Protein AF-A0A2G4GVP9-F1 (afdb_monomer)

Sequence (360 aa):
MPQSPLLNTPEAVSTAANATPERTLPVDPVLLQLGKVVAGERSIFVTYEGNTYIFANTGTRDQFNREPARFAAQQGGACGRMGPLGGLGDARRYALQEGMLYFFASDECMKLFRAQPRRYMEPADQIPAGTPEQQAAGLAALDRWIAWAGGKDAVKAAKVFTQVSTRRVLQGADSWDITETLEFAGPHTMRRVDVWQKVGGTPKDNYQYETLVTPDTAVITSSNGRTTALVDSRRTAFERLMNRQPYAIMRAHYRPEAGLLALKTGEGTLGDARCDYIVTWFEGNATYLAIDKETGRLVQIGHPGRVDDASVASLTMDAVAYAGPEALRLPTQWVVSRNAEKDGIKGPVASIKVGPPAAP

pLDDT: mean 91.44, std 14.13, range [30.77, 98.81]

Radius of gyration: 21.58 Å; Cα contacts (8 Å, |Δi|>4): 815; chains: 1; bounding box: 54×40×59 Å

Mean predicted aligned error: 5.23 Å

Secondary structure (DSSP, 8-state):
-PPPTT---HHHHHSSTTSPPP-EESB-HHHHHTT---BPEEEEEEEETTEEEEESSHHHHHHHHHSHHHHSBGGGGBBTTT-TTSPBPEEEEEEEETTEEEEESSHHHHHHHHHSGGGT-PPPPPPPP--HHHHHHHHHHHHHHHHHHT-HHHHHH-SEEEEEEEEEEEETTEEEEEEEEEEEETTTEEEEEEEEEETT--GGG-EEEEEEE-SS-EEEEETT--EEE--HHHHHHHHHHHHTSHHHHHHHTT-GGG--EEEEEEEEEETTEEEEEEEEEETTEEEEEEEETTT--EEEEEEEEE-TTS-EEEEEEEEEEE--GGGTT-EEEEEEEETT-SSPEE-PPEEEEEESPPP-

Nearest PDB structures (foldseek):
  2g18-assembly1_A  TM=3.908E-01  e=1.010E+00  Anabaena sp.
  3ajg-assembly1_A  TM=4.182E-01  e=2.660E+00  Synechocystis sp. PCC 6803
  3nb3-assembly1_A  TM=3.138E-01  e=6.931E-01  Escherichia coli K-12

Foldseek 3Di:
DFPPLAEPDPVLCPPLVVDDAAQEQQALLQVVLVVDGHGFDPVAWDDDLNHIYGHNDVVSSVVCVVPVQQRDAALSQQALLSDNNYHHFHSPAWDDDPSHIHGHSDPVSSVVCVVPVQQQDFDFFDDDDDDPVQQVVQLVLLQLLLVLLQHPVLLVVQQKKKKWFWDWDDDPNWIWIWIWIWMDGPQWWTKIKIWIHTDVDDPVPIKMWMWITGPVFTWIAIPVRDIDGRGDSSSLVVCQVNCLFPSNLSNCSVPVVQVKTKGFPAWDDDPPFTWGWIWIDGSRYTKIWTAGPPRSHTAKIWDWDAHDSSTIFIKIWGQPAFDDSQQSRGRQWTFIDTNPDPHGHTGTGMDMHGDDDDDD

Structure (mmCIF, N/CA/C/O backbone):
data_AF-A0A2G4GVP9-F1
#
_entry.id   AF-A0A2G4GVP9-F1
#
loop_
_atom_site.group_PDB
_atom_site.id
_atom_site.type_symbol
_atom_site.label_atom_id
_atom_site.label_alt_id
_atom_site.label_comp_id
_atom_site.label_asym_id
_atom_site.label_entity_id
_atom_site.label_seq_id
_atom_site.pdbx_PDB_ins_code
_atom_site.Cartn_x
_atom_site.Cartn_y
_atom_site.Cartn_z
_atom_site.occupancy
_atom_site.B_iso_or_equiv
_atom_site.auth_seq_id
_atom_site.auth_comp_id
_atom_site.auth_asym_id
_atom_site.auth_atom_id
_atom_site.pdbx_PDB_model_num
ATOM 1 N N . MET A 1 1 ? -0.966 -9.328 11.222 1.00 34.56 1 MET A N 1
ATOM 2 C CA . MET A 1 1 ? -1.099 -8.624 9.935 1.00 34.56 1 MET A CA 1
ATOM 3 C C . MET A 1 1 ? -0.864 -9.641 8.832 1.00 34.56 1 MET A C 1
ATOM 5 O O . MET A 1 1 ? -0.012 -10.505 9.060 1.00 34.56 1 MET A O 1
ATOM 9 N N . PRO A 1 2 ? -1.607 -9.613 7.704 1.00 30.77 2 PRO A N 1
ATOM 10 C CA . PRO A 1 2 ? -1.163 -10.306 6.496 1.00 30.77 2 PRO A CA 1
ATOM 11 C C . PRO A 1 2 ? 0.299 -9.943 6.301 1.00 30.77 2 PRO A C 1
ATOM 13 O O . PRO A 1 2 ? 0.693 -8.828 6.653 1.00 30.77 2 PRO A O 1
ATOM 16 N N . GLN A 1 3 ? 1.112 -10.888 5.837 1.00 35.25 3 GLN A N 1
ATOM 17 C CA . GLN A 1 3 ? 2.491 -10.560 5.543 1.00 35.25 3 GLN A CA 1
ATOM 18 C C . GLN A 1 3 ? 2.507 -9.306 4.701 1.00 35.25 3 GLN A C 1
ATOM 20 O O . GLN A 1 3 ? 1.951 -9.297 3.607 1.00 35.25 3 GLN A O 1
ATOM 25 N N . SER A 1 4 ? 3.120 -8.252 5.226 1.00 37.31 4 SER A N 1
ATOM 26 C CA . SER A 1 4 ? 3.499 -7.171 4.363 1.00 37.31 4 SER A CA 1
ATOM 27 C C . SER A 1 4 ? 4.411 -7.775 3.295 1.00 37.31 4 SER A C 1
ATOM 29 O O . SER A 1 4 ? 5.480 -8.298 3.618 1.00 37.31 4 SER A O 1
ATOM 31 N N . PRO A 1 5 ? 3.995 -7.742 2.031 1.00 35.31 5 PRO A N 1
ATOM 32 C CA . PRO A 1 5 ? 4.595 -8.537 0.965 1.00 35.31 5 PRO A CA 1
ATOM 33 C C . PRO A 1 5 ? 5.949 -7.999 0.469 1.00 35.31 5 PRO A C 1
ATOM 35 O O . PRO A 1 5 ? 6.361 -8.268 -0.656 1.00 35.31 5 PRO A O 1
ATOM 38 N N . LEU A 1 6 ? 6.617 -7.152 1.254 1.00 36.91 6 LEU A N 1
ATOM 39 C CA . LEU A 1 6 ? 7.422 -6.065 0.691 1.00 36.91 6 LEU A CA 1
ATOM 40 C C . LEU A 1 6 ? 8.902 -6.145 0.983 1.00 36.91 6 LEU A C 1
ATOM 42 O O . LEU A 1 6 ? 9.670 -5.344 0.470 1.00 36.91 6 LEU A O 1
ATOM 46 N N . LEU A 1 7 ? 9.331 -7.199 1.658 1.00 40.44 7 LEU A N 1
ATOM 47 C CA . LEU A 1 7 ? 10.723 -7.608 1.638 1.00 40.44 7 LEU A CA 1
ATOM 48 C C . LEU A 1 7 ? 10.731 -9.112 1.472 1.00 40.44 7 LEU A C 1
ATOM 50 O O . LEU A 1 7 ? 10.695 -9.872 2.435 1.00 40.44 7 LEU A O 1
ATOM 54 N N . ASN A 1 8 ? 10.726 -9.547 0.216 1.00 42.25 8 ASN A N 1
ATOM 55 C CA . ASN A 1 8 ? 11.121 -10.910 -0.076 1.00 42.25 8 ASN A CA 1
ATOM 56 C C . ASN A 1 8 ? 12.551 -11.099 0.440 1.00 42.25 8 ASN A C 1
ATOM 58 O O . ASN A 1 8 ? 13.474 -10.498 -0.096 1.00 42.25 8 ASN A O 1
ATOM 62 N N . THR A 1 9 ? 12.679 -11.939 1.468 1.00 47.16 9 THR A N 1
ATOM 63 C CA . THR A 1 9 ? 13.813 -12.809 1.818 1.00 47.16 9 THR A CA 1
ATOM 64 C C . THR A 1 9 ? 15.226 -12.195 1.819 1.00 47.16 9 THR A C 1
ATOM 66 O O . THR A 1 9 ? 15.724 -11.838 0.753 1.00 47.16 9 THR A O 1
ATOM 69 N N . PRO A 1 10 ? 15.988 -12.258 2.929 1.00 40.94 10 PRO A N 1
ATOM 70 C CA . PRO A 1 10 ? 17.448 -12.174 2.916 1.00 40.94 10 PRO A CA 1
ATOM 71 C C . PRO A 1 10 ? 18.140 -13.000 1.816 1.00 40.94 10 PRO A C 1
ATOM 73 O O . PRO A 1 10 ? 19.146 -12.558 1.280 1.00 40.94 10 PRO A O 1
ATOM 76 N N . GLU A 1 11 ? 17.593 -14.142 1.381 1.00 35.56 11 GLU A N 1
ATOM 77 C CA . GLU A 1 11 ? 18.166 -14.918 0.264 1.00 35.56 11 GLU A CA 1
ATOM 78 C C . GLU A 1 11 ? 17.991 -14.258 -1.113 1.00 35.56 11 GLU A C 1
ATOM 80 O O . GLU A 1 11 ? 18.929 -14.283 -1.910 1.00 35.56 11 GLU A O 1
ATOM 85 N N . ALA A 1 12 ? 16.872 -13.572 -1.387 1.00 38.28 12 ALA A N 1
ATOM 86 C CA . ALA A 1 12 ? 16.771 -12.703 -2.569 1.00 38.28 12 ALA A CA 1
ATOM 87 C C . ALA A 1 12 ? 17.752 -11.516 -2.502 1.00 38.28 12 ALA A C 1
ATOM 89 O O . ALA A 1 12 ? 18.073 -10.929 -3.535 1.00 38.28 12 ALA A O 1
ATOM 90 N N . VAL A 1 13 ? 18.255 -11.194 -1.304 1.00 42.59 13 VAL A N 1
ATOM 91 C CA . VAL A 1 13 ? 19.278 -10.170 -1.047 1.00 42.59 13 VAL A CA 1
ATOM 92 C C . VAL A 1 13 ? 20.708 -10.753 -1.086 1.00 42.59 13 VAL A C 1
ATOM 94 O O . VAL A 1 13 ? 21.661 -10.025 -1.348 1.00 42.59 13 VAL A O 1
ATOM 97 N N . SER A 1 14 ? 20.901 -12.063 -0.896 1.00 38.97 14 SER A N 1
ATOM 98 C CA . SER A 1 14 ? 22.209 -12.590 -0.477 1.00 38.97 14 SER A CA 1
ATOM 99 C C . SER A 1 14 ? 23.187 -12.974 -1.593 1.00 38.97 14 SER A C 1
ATOM 101 O O . SER A 1 14 ? 24.377 -13.049 -1.300 1.00 38.97 14 SER A O 1
ATOM 103 N N . THR A 1 15 ? 22.785 -13.214 -2.846 1.00 33.25 15 THR A N 1
ATOM 104 C CA . THR A 1 15 ? 23.776 -13.622 -3.880 1.00 33.25 15 THR A CA 1
ATOM 105 C C . THR A 1 15 ? 23.548 -13.065 -5.287 1.00 33.25 15 THR A C 1
ATOM 107 O O . THR A 1 15 ? 24.525 -12.808 -5.985 1.00 33.25 15 THR A O 1
ATOM 110 N N . ALA A 1 16 ? 22.311 -12.756 -5.692 1.00 34.59 16 ALA A N 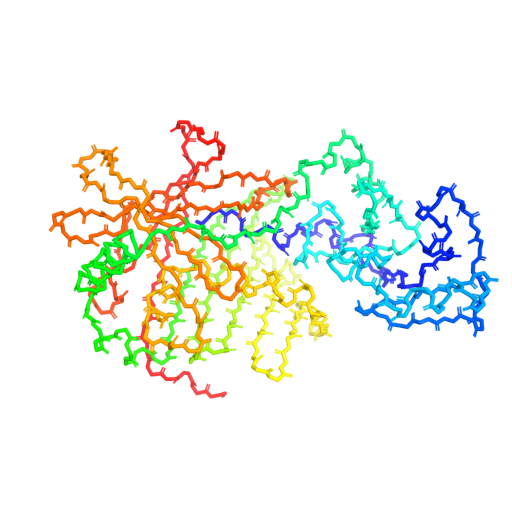1
ATOM 111 C CA . ALA A 1 16 ? 22.028 -12.009 -6.932 1.00 34.59 16 ALA A CA 1
ATOM 112 C C . ALA A 1 16 ? 21.889 -10.485 -6.715 1.00 34.59 16 ALA A C 1
ATOM 114 O O . ALA A 1 16 ? 21.936 -9.711 -7.669 1.00 34.59 16 ALA A O 1
ATOM 115 N N . ALA A 1 17 ? 21.750 -10.043 -5.462 1.00 40.12 17 ALA A N 1
ATOM 116 C CA . ALA A 1 17 ? 21.443 -8.660 -5.086 1.00 40.12 17 ALA A CA 1
ATOM 117 C C . ALA A 1 17 ? 22.667 -7.744 -4.900 1.00 40.12 17 ALA A C 1
ATOM 119 O O . ALA A 1 17 ? 22.510 -6.568 -4.571 1.00 40.12 17 ALA A O 1
ATOM 120 N N . ASN A 1 18 ? 23.876 -8.247 -5.170 1.00 42.28 18 ASN A N 1
ATOM 121 C CA . ASN A 1 18 ? 25.092 -7.427 -5.181 1.00 42.28 18 ASN A CA 1
ATOM 122 C C . ASN A 1 18 ? 25.337 -6.709 -6.518 1.00 42.28 18 ASN A C 1
ATOM 124 O O . ASN A 1 18 ? 26.149 -5.788 -6.566 1.00 42.28 18 ASN A O 1
ATOM 128 N N . ALA A 1 19 ? 24.636 -7.079 -7.594 1.00 57.16 19 ALA A N 1
ATOM 129 C CA . ALA A 1 19 ? 24.656 -6.305 -8.829 1.00 57.16 19 ALA A CA 1
ATOM 130 C C . ALA A 1 19 ? 23.487 -5.315 -8.819 1.00 57.16 19 ALA A C 1
ATOM 132 O O . ALA A 1 19 ? 22.325 -5.713 -8.729 1.00 57.16 19 ALA A O 1
ATOM 133 N N . THR A 1 20 ? 23.787 -4.020 -8.921 1.00 78.12 20 THR A N 1
ATOM 134 C CA . THR A 1 20 ? 22.770 -3.006 -9.221 1.00 78.12 20 THR A CA 1
ATOM 135 C C . THR A 1 20 ? 22.026 -3.443 -10.489 1.00 78.12 20 THR A C 1
ATOM 137 O O . THR A 1 20 ? 22.689 -3.692 -11.499 1.00 78.12 20 THR A O 1
ATOM 140 N N . PRO A 1 21 ? 20.689 -3.596 -10.457 1.00 89.50 21 PRO A N 1
ATOM 141 C CA . PRO A 1 21 ? 19.945 -4.063 -11.619 1.00 89.50 21 PRO A CA 1
ATOM 142 C C . PRO A 1 21 ? 20.150 -3.102 -12.787 1.00 89.50 21 PRO A C 1
ATOM 144 O O . PRO A 1 21 ? 20.150 -1.886 -12.591 1.00 89.50 21 PRO A O 1
ATOM 147 N N . GLU A 1 22 ? 20.289 -3.640 -14.000 1.00 95.62 22 GLU A N 1
ATOM 148 C CA . GLU A 1 22 ? 20.261 -2.809 -15.205 1.00 95.62 22 GLU A CA 1
ATOM 149 C C . GLU A 1 22 ? 18.902 -2.101 -15.286 1.00 95.62 22 GLU A C 1
ATOM 151 O O . GLU A 1 22 ? 17.855 -2.732 -15.115 1.00 95.62 22 GLU A O 1
ATOM 156 N N . ARG A 1 23 ? 18.919 -0.786 -15.515 1.00 96.00 23 ARG A N 1
ATOM 157 C CA . ARG A 1 23 ? 17.721 0.072 -15.573 1.00 96.00 23 ARG A CA 1
ATOM 158 C C . ARG A 1 23 ? 17.421 0.568 -16.982 1.00 96.00 23 ARG A C 1
ATOM 160 O O . ARG A 1 23 ? 16.415 1.243 -17.182 1.00 96.00 23 ARG A O 1
ATOM 167 N N . THR A 1 24 ? 18.265 0.213 -17.946 1.00 98.19 24 THR A N 1
ATOM 168 C CA . THR A 1 24 ? 18.077 0.490 -19.365 1.00 98.19 24 THR A CA 1
ATOM 169 C C . THR A 1 24 ? 17.420 -0.705 -20.045 1.00 98.19 24 THR A C 1
ATOM 171 O O . THR A 1 24 ? 18.029 -1.770 -20.156 1.00 98.19 24 THR A O 1
ATOM 174 N N . LEU A 1 25 ? 16.188 -0.543 -20.528 1.00 98.38 25 LEU A N 1
ATOM 175 C CA . LEU A 1 25 ? 15.536 -1.558 -21.359 1.00 98.38 25 LEU A CA 1
ATOM 176 C C . LEU A 1 25 ? 16.252 -1.616 -22.718 1.00 98.38 25 LEU A C 1
ATOM 178 O O . LEU A 1 25 ? 16.219 -0.617 -23.424 1.00 98.38 25 LEU A O 1
ATOM 182 N N . PRO A 1 26 ? 16.866 -2.739 -23.137 1.00 97.56 26 PRO A N 1
ATOM 183 C CA . PRO A 1 26 ? 17.704 -2.772 -24.343 1.00 97.56 26 PRO A CA 1
ATOM 184 C C . PRO A 1 26 ? 16.923 -2.740 -25.672 1.00 97.56 26 PRO A C 1
ATOM 186 O O . PRO A 1 26 ? 17.528 -2.717 -26.745 1.00 97.56 26 PRO A O 1
ATOM 189 N N . VAL A 1 27 ? 15.592 -2.781 -25.619 1.00 98.44 27 VAL A N 1
ATOM 190 C CA . VAL A 1 27 ? 14.703 -2.874 -26.782 1.00 98.44 27 VAL A CA 1
ATOM 191 C C . VAL A 1 27 ? 13.683 -1.746 -26.767 1.00 98.44 27 VAL A C 1
ATOM 193 O O . VAL A 1 27 ? 13.330 -1.241 -25.704 1.00 98.44 27 VAL A O 1
ATOM 196 N N . ASP A 1 28 ? 13.183 -1.390 -27.945 1.00 98.62 28 ASP A N 1
ATOM 197 C CA . ASP A 1 28 ? 12.150 -0.373 -28.102 1.00 98.62 28 ASP A CA 1
ATOM 198 C C . ASP A 1 28 ? 10.833 -0.830 -27.437 1.00 98.62 28 ASP A C 1
ATOM 200 O O . ASP A 1 28 ? 10.231 -1.809 -27.895 1.00 98.62 28 ASP A O 1
ATOM 204 N N . PRO A 1 29 ? 10.354 -0.157 -26.370 1.00 98.31 29 PRO A N 1
ATOM 205 C CA . PRO A 1 29 ? 9.175 -0.603 -25.626 1.00 98.31 29 PRO A CA 1
ATOM 206 C C . PRO A 1 29 ? 7.878 -0.496 -26.440 1.00 98.31 29 PRO A C 1
ATOM 208 O O . PRO A 1 29 ? 6.939 -1.256 -26.205 1.00 98.31 29 PRO A O 1
ATOM 211 N N . VAL A 1 30 ? 7.816 0.418 -27.412 1.00 98.38 30 VAL A N 1
ATOM 212 C CA . VAL A 1 30 ? 6.639 0.610 -28.265 1.00 98.38 30 VAL A CA 1
ATOM 213 C C . VAL A 1 30 ? 6.546 -0.519 -29.281 1.00 98.38 30 VAL A C 1
ATOM 215 O O . VAL A 1 30 ? 5.495 -1.143 -29.424 1.00 98.38 30 VAL A O 1
ATOM 218 N N . LEU A 1 31 ? 7.655 -0.836 -29.954 1.00 98.25 31 LEU A N 1
ATOM 219 C CA . LEU A 1 31 ? 7.696 -1.964 -30.887 1.00 98.25 31 LEU A CA 1
ATOM 220 C C . LEU A 1 31 ? 7.529 -3.301 -30.161 1.00 98.25 31 LEU A C 1
ATOM 222 O O . LEU A 1 31 ? 6.863 -4.195 -30.689 1.00 98.25 31 LEU A O 1
ATOM 226 N N . LEU A 1 32 ? 8.045 -3.411 -28.933 1.00 97.81 32 LEU A N 1
ATOM 227 C CA . LEU A 1 32 ? 7.872 -4.591 -28.094 1.00 97.81 32 LEU A CA 1
ATOM 228 C C . LEU A 1 32 ? 6.385 -4.898 -27.865 1.00 97.81 32 LEU A C 1
ATOM 230 O O . LEU A 1 32 ? 5.981 -6.047 -28.031 1.00 97.81 32 LEU A O 1
ATOM 234 N N . GLN A 1 33 ? 5.550 -3.891 -27.573 1.00 95.75 33 GLN A N 1
ATOM 235 C CA . GLN A 1 33 ? 4.094 -4.075 -27.431 1.00 95.75 33 GLN A CA 1
ATOM 236 C C . GLN A 1 33 ? 3.389 -4.528 -28.708 1.00 95.75 33 GLN A C 1
ATOM 238 O O . GLN A 1 33 ? 2.343 -5.169 -28.640 1.00 95.75 33 GLN A O 1
ATOM 243 N N . LEU A 1 34 ? 3.974 -4.238 -29.868 1.00 94.81 34 LEU A N 1
ATOM 244 C CA . LEU A 1 34 ? 3.508 -4.722 -31.167 1.00 94.81 34 LEU A CA 1
ATOM 245 C C . LEU A 1 34 ? 4.062 -6.118 -31.506 1.00 94.81 34 LEU A C 1
ATOM 247 O O . LEU A 1 34 ? 3.942 -6.567 -32.645 1.00 94.81 34 LEU A O 1
ATOM 251 N N . GLY A 1 35 ? 4.705 -6.794 -30.547 1.00 95.12 35 GLY A N 1
ATOM 252 C CA . GLY A 1 35 ? 5.306 -8.116 -30.719 1.00 95.12 35 GLY A CA 1
ATOM 253 C C . GLY A 1 35 ? 6.659 -8.107 -31.437 1.00 95.12 35 GLY A C 1
ATOM 254 O O . GLY A 1 35 ? 7.132 -9.164 -31.850 1.00 95.12 35 GLY A O 1
ATOM 255 N N . LYS A 1 36 ? 7.294 -6.939 -31.607 1.00 97.06 36 LYS A N 1
ATOM 256 C CA . LYS A 1 36 ? 8.571 -6.791 -32.318 1.00 97.06 36 LYS A CA 1
ATOM 257 C C . LYS A 1 36 ? 9.708 -6.490 -31.347 1.00 97.06 36 LYS A C 1
ATOM 259 O O . LYS A 1 36 ? 9.760 -5.425 -30.742 1.00 97.06 36 LYS A O 1
ATOM 264 N N . VAL A 1 37 ? 10.666 -7.406 -31.252 1.00 97.44 37 VAL A N 1
ATOM 265 C CA . VAL A 1 37 ? 11.879 -7.219 -30.445 1.00 97.44 37 VAL A CA 1
ATOM 266 C C . VAL A 1 37 ? 12.932 -6.514 -31.298 1.00 97.44 37 VAL A C 1
ATOM 268 O O . VAL A 1 37 ? 13.652 -7.152 -32.062 1.00 97.44 37 VAL A O 1
ATOM 271 N N . VAL A 1 38 ? 12.992 -5.187 -31.201 1.00 98.44 38 VAL A N 1
ATOM 272 C CA . VAL A 1 38 ? 13.946 -4.354 -31.947 1.00 98.44 38 VAL A CA 1
ATOM 273 C C . VAL A 1 38 ? 14.852 -3.640 -30.954 1.00 98.44 38 VAL A C 1
ATOM 275 O O . VAL A 1 38 ? 14.361 -3.029 -30.006 1.00 98.44 38 VAL A O 1
ATOM 278 N N . ALA A 1 39 ? 16.168 -3.733 -31.153 1.00 98.12 39 ALA A N 1
ATOM 279 C CA . ALA A 1 39 ? 17.137 -3.033 -30.317 1.00 98.12 39 ALA A CA 1
ATOM 280 C C . ALA A 1 39 ? 16.938 -1.512 -30.416 1.00 98.12 39 ALA A C 1
ATOM 282 O O . ALA A 1 39 ? 16.709 -0.985 -31.505 1.00 98.12 39 ALA A O 1
ATOM 283 N N . GLY A 1 40 ? 17.028 -0.819 -29.281 1.00 97.38 40 GLY A N 1
ATOM 284 C CA . GLY A 1 40 ? 17.007 0.641 -29.270 1.00 97.38 40 GLY A CA 1
ATOM 285 C C . GLY A 1 40 ? 18.369 1.241 -29.623 1.00 97.38 40 GLY A C 1
ATOM 286 O O . GLY A 1 40 ? 19.417 0.623 -29.421 1.00 97.38 40 GLY A O 1
ATOM 287 N N . GLU A 1 41 ? 18.364 2.477 -30.106 1.00 97.06 41 GLU A N 1
ATOM 288 C CA . GLU A 1 41 ? 19.565 3.283 -30.284 1.00 97.06 41 GLU A CA 1
ATOM 289 C C . GLU A 1 41 ? 19.840 4.076 -29.000 1.00 97.06 41 GLU A C 1
ATOM 291 O O . GLU A 1 41 ? 18.976 4.796 -28.503 1.00 97.06 41 GLU A O 1
ATOM 296 N N . ARG A 1 42 ? 21.055 3.977 -28.443 1.00 95.81 42 ARG A N 1
ATOM 297 C CA . ARG A 1 42 ? 21.400 4.633 -27.162 1.00 95.81 42 ARG A CA 1
ATOM 298 C C . ARG A 1 42 ? 21.282 6.162 -27.191 1.00 95.81 42 ARG A C 1
ATOM 300 O O . ARG A 1 42 ? 21.160 6.771 -26.135 1.00 95.81 42 ARG A O 1
ATOM 307 N N . SER A 1 43 ? 21.339 6.770 -28.375 1.00 97.88 43 SER A N 1
ATOM 308 C CA . SER A 1 43 ? 21.172 8.214 -28.585 1.00 97.88 43 SER A CA 1
ATOM 309 C C . SER A 1 43 ? 19.699 8.656 -28.525 1.00 97.88 43 SER A C 1
ATOM 311 O O . SER A 1 43 ? 19.425 9.837 -28.315 1.00 97.88 43 SER A O 1
ATOM 313 N N . ILE A 1 44 ? 18.746 7.726 -28.672 1.00 98.50 44 ILE A N 1
ATOM 314 C CA . ILE A 1 44 ? 17.305 7.986 -28.687 1.00 98.50 44 ILE A CA 1
ATOM 315 C C . ILE A 1 44 ? 16.702 7.359 -27.433 1.00 98.50 44 ILE A C 1
ATOM 317 O O . ILE A 1 44 ? 16.335 6.185 -27.428 1.00 98.50 44 ILE A O 1
ATOM 321 N N . PHE A 1 45 ? 16.598 8.135 -26.354 1.00 98.56 45 PHE A N 1
ATOM 322 C CA . PHE A 1 45 ? 16.145 7.623 -25.062 1.00 98.56 45 PHE A CA 1
ATOM 323 C C . PHE A 1 45 ? 15.180 8.559 -24.333 1.00 98.56 45 PHE A C 1
ATOM 325 O O . PHE A 1 45 ? 15.101 9.754 -24.622 1.00 98.56 45 PHE A O 1
ATOM 332 N N . VAL A 1 46 ? 14.456 7.992 -23.369 1.00 98.56 46 VAL A N 1
ATOM 333 C CA . VAL A 1 46 ? 13.611 8.692 -22.394 1.00 98.56 46 VAL A CA 1
ATOM 334 C C . VAL A 1 46 ? 13.837 8.055 -21.028 1.00 98.56 46 VAL A C 1
ATOM 336 O O . VAL A 1 46 ? 13.897 6.830 -20.914 1.00 98.56 46 VAL A O 1
ATOM 339 N N . THR A 1 47 ? 13.937 8.877 -19.985 1.00 98.00 47 THR A N 1
ATOM 340 C CA . THR A 1 47 ? 13.910 8.402 -18.598 1.00 98.00 47 THR A CA 1
ATOM 341 C C . THR A 1 47 ? 12.510 8.594 -18.033 1.00 98.00 47 THR A C 1
ATOM 343 O O . THR A 1 47 ? 11.970 9.695 -18.083 1.00 98.00 47 THR A O 1
ATOM 346 N N . TYR A 1 48 ? 11.927 7.532 -17.485 1.00 98.12 48 TYR A N 1
ATOM 347 C CA . TYR A 1 48 ? 10.596 7.560 -16.882 1.00 98.12 48 TYR A CA 1
ATOM 348 C C . TYR A 1 48 ? 10.520 6.568 -15.718 1.00 98.12 48 TYR A C 1
ATOM 350 O O . TYR A 1 48 ? 11.010 5.442 -15.829 1.00 98.12 48 TYR A O 1
ATOM 358 N N . GLU A 1 49 ? 9.959 7.000 -14.584 1.00 95.38 49 GLU A N 1
ATOM 359 C CA . GLU A 1 49 ? 9.886 6.222 -13.336 1.00 95.38 49 GLU A CA 1
ATOM 360 C C . GLU A 1 49 ? 11.198 5.487 -12.983 1.00 95.38 49 GLU A C 1
ATOM 362 O O . GLU A 1 49 ? 11.210 4.298 -12.660 1.00 95.38 49 GLU A O 1
ATOM 367 N N . GLY A 1 50 ? 12.339 6.183 -13.068 1.00 93.56 50 GLY A N 1
ATOM 368 C CA . GLY A 1 50 ? 13.645 5.629 -12.678 1.00 93.56 50 GLY A CA 1
ATOM 369 C C . GLY A 1 50 ? 14.177 4.516 -13.595 1.00 93.56 50 GLY A C 1
ATOM 370 O O . GLY A 1 50 ? 15.037 3.734 -13.183 1.00 93.56 50 GLY A O 1
ATOM 371 N N . ASN A 1 51 ? 13.654 4.418 -14.818 1.00 97.50 51 ASN A N 1
ATOM 372 C CA . ASN A 1 51 ? 14.130 3.524 -15.871 1.00 97.50 51 ASN A CA 1
ATOM 373 C C . ASN A 1 51 ? 14.485 4.328 -17.119 1.00 97.50 51 ASN A C 1
ATOM 375 O O . ASN A 1 51 ? 13.853 5.346 -17.401 1.00 97.50 51 ASN A O 1
ATOM 379 N N . THR A 1 52 ? 15.456 3.839 -17.883 1.00 98.44 52 THR A N 1
ATOM 380 C CA . THR A 1 52 ? 15.815 4.382 -19.192 1.00 98.44 52 THR A CA 1
ATOM 381 C C . THR A 1 52 ? 15.252 3.476 -20.279 1.00 98.44 52 THR A C 1
ATOM 383 O O . THR A 1 52 ? 15.507 2.273 -20.312 1.00 98.44 52 THR A O 1
ATOM 386 N N . TYR A 1 53 ? 14.489 4.062 -21.188 1.00 98.75 53 TYR A N 1
ATOM 387 C CA . TYR A 1 53 ? 13.929 3.394 -22.353 1.00 98.75 53 TYR A CA 1
ATOM 388 C C . TYR A 1 53 ? 14.659 3.912 -23.585 1.00 98.75 53 TYR A C 1
ATOM 390 O O . TYR A 1 53 ? 14.705 5.125 -23.788 1.00 98.75 53 TYR A O 1
ATOM 398 N N . ILE A 1 54 ? 15.249 3.016 -24.376 1.00 98.50 54 ILE A N 1
ATOM 399 C CA . ILE A 1 54 ? 15.885 3.359 -25.656 1.00 98.50 54 ILE A CA 1
ATOM 400 C C . ILE A 1 54 ? 14.986 2.929 -26.813 1.00 98.50 54 ILE A C 1
ATOM 402 O O . ILE A 1 54 ? 14.282 1.926 -26.721 1.00 98.50 54 ILE A O 1
ATOM 406 N N . PHE A 1 55 ? 15.004 3.691 -27.902 1.00 98.81 55 PHE A N 1
ATOM 407 C CA . PHE A 1 55 ? 14.058 3.554 -29.008 1.00 98.81 55 PHE A CA 1
ATOM 408 C C . PHE A 1 55 ? 14.782 3.294 -30.320 1.00 98.81 55 PHE A C 1
ATOM 410 O O . PHE A 1 55 ? 15.888 3.781 -30.537 1.00 98.81 55 PHE A O 1
ATOM 417 N N . ALA A 1 56 ? 14.153 2.535 -31.211 1.00 98.56 56 ALA A N 1
ATOM 418 C CA . ALA A 1 56 ? 14.710 2.231 -32.524 1.00 98.56 56 ALA A CA 1
ATOM 419 C C . ALA A 1 56 ? 14.669 3.444 -33.472 1.00 98.56 56 ALA A C 1
ATOM 421 O O . ALA A 1 56 ? 15.381 3.470 -34.470 1.00 98.56 56 ALA A O 1
ATOM 422 N N . ASN A 1 57 ? 13.794 4.421 -33.206 1.00 98.50 57 ASN A N 1
ATOM 423 C CA . ASN A 1 57 ? 13.695 5.678 -33.945 1.00 98.50 57 ASN A CA 1
ATOM 424 C C . ASN A 1 57 ? 12.969 6.752 -33.112 1.00 98.50 57 ASN A C 1
ATOM 426 O O . ASN A 1 57 ? 12.404 6.484 -32.052 1.00 98.50 57 ASN A O 1
ATOM 430 N N . THR A 1 58 ? 12.960 7.991 -33.601 1.00 98.44 58 THR A N 1
ATOM 431 C CA . THR A 1 58 ? 12.299 9.119 -32.927 1.00 98.44 58 THR A CA 1
ATOM 432 C C . THR A 1 58 ? 10.774 9.007 -32.904 1.00 98.44 58 THR A C 1
ATOM 434 O O . THR A 1 58 ? 10.154 9.484 -31.960 1.00 98.44 58 THR A O 1
ATOM 437 N N . GLY A 1 59 ? 10.156 8.340 -33.883 1.00 98.56 59 GLY A N 1
ATOM 438 C CA . GLY A 1 59 ? 8.703 8.177 -33.946 1.00 98.56 59 GLY A CA 1
ATOM 439 C C . GLY A 1 59 ? 8.141 7.344 -32.791 1.00 98.56 59 GLY A C 1
ATOM 440 O O . GLY A 1 59 ? 7.140 7.726 -32.183 1.00 98.56 59 GLY A O 1
ATOM 441 N N . THR A 1 60 ? 8.802 6.240 -32.436 1.00 98.62 60 THR A N 1
ATOM 442 C CA . THR A 1 60 ? 8.413 5.404 -31.287 1.00 98.62 60 THR A CA 1
ATOM 443 C C . THR A 1 60 ? 8.722 6.085 -29.955 1.00 98.62 60 THR A C 1
ATOM 445 O O . THR A 1 60 ? 7.892 6.045 -29.048 1.00 98.62 60 THR A O 1
ATOM 448 N N . ARG A 1 61 ? 9.841 6.813 -29.849 1.00 98.69 61 ARG A N 1
ATOM 449 C CA . ARG A 1 61 ? 10.120 7.694 -28.700 1.00 98.69 61 ARG A CA 1
ATOM 450 C C . ARG A 1 61 ? 8.995 8.709 -28.480 1.00 98.69 61 ARG A C 1
ATOM 452 O O . ARG A 1 61 ? 8.529 8.896 -27.359 1.00 98.69 61 ARG A O 1
ATOM 459 N N . ASP A 1 62 ? 8.543 9.358 -29.548 1.00 98.69 62 ASP A N 1
ATOM 460 C CA . ASP A 1 62 ? 7.489 10.369 -29.466 1.00 98.69 62 ASP A CA 1
ATOM 461 C C . ASP A 1 62 ? 6.140 9.745 -29.095 1.00 98.69 62 ASP A C 1
ATOM 463 O O . ASP A 1 62 ? 5.365 10.353 -28.359 1.00 98.69 62 ASP A O 1
ATOM 467 N N . GLN A 1 63 ? 5.869 8.513 -29.536 1.00 98.44 63 GLN A N 1
ATOM 468 C CA . GLN A 1 63 ? 4.706 7.755 -29.079 1.00 98.44 63 GLN A CA 1
ATOM 469 C C . GLN A 1 63 ? 4.785 7.426 -27.581 1.00 98.44 63 GLN A C 1
ATOM 471 O O . GLN A 1 63 ? 3.793 7.604 -26.876 1.00 98.44 63 GLN A O 1
ATOM 476 N N . PHE A 1 64 ? 5.954 7.015 -27.081 1.00 98.56 64 PHE A N 1
ATOM 477 C CA . PHE A 1 64 ? 6.163 6.785 -25.652 1.00 98.56 64 PHE A CA 1
ATOM 478 C C . PHE A 1 64 ? 5.920 8.052 -24.832 1.00 98.56 64 PHE A C 1
ATOM 480 O O . PHE A 1 64 ? 5.199 8.003 -23.846 1.00 98.56 64 PHE A O 1
ATOM 487 N N . ASN A 1 65 ? 6.458 9.198 -25.257 1.00 98.50 65 ASN A N 1
ATOM 488 C CA . ASN A 1 65 ? 6.297 10.462 -24.531 1.00 98.50 65 ASN A CA 1
ATOM 489 C C . ASN A 1 65 ? 4.836 10.922 -24.409 1.00 98.50 65 ASN A C 1
ATOM 491 O O . ASN A 1 65 ? 4.505 11.622 -23.455 1.00 98.50 65 ASN A O 1
ATOM 495 N N . ARG A 1 66 ? 3.961 10.543 -25.350 1.00 98.31 66 ARG A N 1
ATOM 496 C CA . ARG A 1 66 ? 2.526 10.866 -25.275 1.00 98.31 66 ARG A CA 1
ATOM 497 C C . ARG A 1 66 ? 1.794 10.040 -24.220 1.00 98.31 66 ARG A C 1
ATOM 499 O O . ARG A 1 66 ? 0.896 10.557 -23.568 1.00 98.31 66 ARG A O 1
ATOM 506 N N . GLU A 1 67 ? 2.164 8.771 -24.063 1.00 96.75 67 GLU A N 1
ATOM 507 C CA . GLU A 1 67 ? 1.477 7.818 -23.183 1.00 96.75 67 GLU A CA 1
ATOM 508 C C . GLU A 1 67 ? 2.489 6.919 -22.441 1.00 96.75 67 GLU A C 1
ATOM 510 O O . GLU A 1 67 ? 2.479 5.698 -22.613 1.00 96.75 67 GLU A O 1
ATOM 515 N N . PRO A 1 68 ? 3.387 7.470 -21.601 1.00 97.25 68 PRO A N 1
ATOM 516 C CA . PRO A 1 68 ? 4.501 6.696 -21.049 1.00 97.25 68 PRO A CA 1
ATOM 517 C C . PRO A 1 68 ? 4.021 5.541 -20.167 1.00 97.25 68 PRO A C 1
ATOM 519 O O . PRO A 1 68 ? 4.544 4.435 -20.275 1.00 97.25 68 PRO A O 1
ATOM 522 N N . ALA A 1 69 ? 2.961 5.745 -19.378 1.00 93.50 69 ALA A N 1
ATOM 523 C CA . ALA A 1 69 ? 2.363 4.716 -18.522 1.00 93.50 69 ALA A CA 1
ATOM 524 C C . ALA A 1 69 ? 1.876 3.474 -19.294 1.00 93.50 69 ALA A C 1
ATOM 526 O O . ALA A 1 69 ? 1.817 2.382 -18.731 1.00 93.50 69 ALA A O 1
ATOM 527 N N . ARG A 1 70 ? 1.555 3.625 -20.587 1.00 95.69 70 ARG A N 1
ATOM 528 C CA . ARG A 1 70 ? 1.163 2.509 -21.449 1.00 95.69 70 ARG A CA 1
ATOM 529 C C . ARG A 1 70 ? 2.348 1.609 -21.762 1.00 95.69 70 ARG A C 1
ATOM 531 O O . ARG A 1 70 ? 2.179 0.398 -21.737 1.00 95.69 70 ARG A O 1
ATOM 538 N N . PHE A 1 71 ? 3.513 2.185 -22.064 1.00 98.00 71 PHE A N 1
ATOM 539 C CA . PHE A 1 71 ? 4.690 1.479 -22.592 1.00 98.00 71 PHE A CA 1
ATOM 540 C C . PHE A 1 71 ? 5.756 1.154 -21.543 1.00 98.00 71 PHE A C 1
ATOM 542 O O . PHE A 1 71 ? 6.554 0.234 -21.731 1.00 98.00 71 PHE A O 1
ATOM 549 N N . ALA A 1 72 ? 5.784 1.914 -20.453 1.00 98.06 72 ALA A N 1
ATOM 550 C CA . ALA A 1 72 ? 6.737 1.756 -19.373 1.00 98.06 72 ALA A CA 1
ATOM 551 C C . ALA A 1 72 ? 6.544 0.440 -18.608 1.00 98.06 72 ALA A C 1
ATOM 553 O O . ALA A 1 72 ? 5.463 -0.159 -18.570 1.00 98.06 72 ALA A O 1
ATOM 554 N N . ALA A 1 73 ? 7.622 0.006 -17.959 1.00 97.62 73 ALA A N 1
ATOM 555 C CA . ALA A 1 73 ? 7.568 -1.087 -17.012 1.00 97.62 73 ALA A CA 1
ATOM 556 C C . ALA A 1 73 ? 6.651 -0.717 -15.843 1.00 97.62 73 ALA A C 1
ATOM 558 O O . ALA A 1 73 ? 6.790 0.346 -15.239 1.00 97.62 73 ALA A O 1
ATOM 559 N N . GLN A 1 74 ? 5.736 -1.618 -15.508 1.00 96.50 74 GLN A N 1
ATOM 560 C CA . GLN A 1 74 ? 4.814 -1.449 -14.398 1.00 96.50 74 GLN A CA 1
ATOM 561 C C . GLN A 1 74 ? 5.569 -1.291 -13.078 1.00 96.50 74 GLN A C 1
ATOM 563 O O . GLN A 1 74 ? 6.663 -1.836 -12.896 1.00 96.50 74 GLN A O 1
ATOM 568 N N . GLN A 1 75 ? 4.939 -0.590 -12.131 1.00 94.12 75 GLN A N 1
ATOM 569 C CA . GLN A 1 75 ? 5.424 -0.470 -10.752 1.00 94.12 75 GLN A CA 1
ATOM 570 C C . GLN A 1 75 ? 6.846 0.119 -10.669 1.00 94.12 75 GLN A C 1
ATOM 572 O O . GLN A 1 75 ? 7.665 -0.327 -9.859 1.00 94.12 75 GLN A O 1
ATOM 577 N N . GLY A 1 76 ? 7.185 1.056 -11.560 1.00 94.88 76 GLY A N 1
ATOM 578 C CA . GLY A 1 76 ? 8.502 1.682 -11.599 1.00 94.88 76 GLY A CA 1
ATOM 579 C C . GLY A 1 76 ? 9.629 0.700 -11.910 1.00 94.88 76 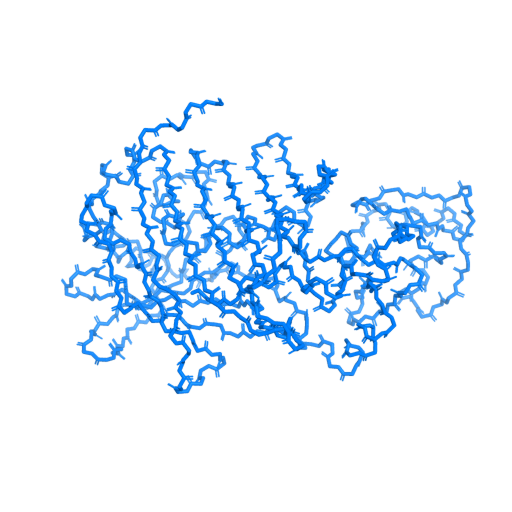GLY A C 1
ATOM 580 O O . GLY A 1 76 ? 10.772 0.894 -11.489 1.00 94.88 76 GLY A O 1
ATOM 581 N N . GLY A 1 77 ? 9.333 -0.411 -12.588 1.00 95.56 77 GLY A N 1
ATOM 582 C CA . GLY A 1 77 ? 10.299 -1.481 -12.834 1.00 95.56 77 GLY A CA 1
ATOM 583 C C . GLY A 1 77 ? 10.690 -2.258 -11.571 1.00 95.56 77 GLY A C 1
ATOM 584 O O . GLY A 1 77 ? 11.813 -2.769 -11.492 1.00 95.56 77 GLY A O 1
ATOM 585 N N . ALA A 1 78 ? 9.813 -2.323 -10.565 1.00 94.25 78 ALA A N 1
ATOM 586 C CA . ALA A 1 78 ? 9.901 -3.335 -9.517 1.00 94.25 78 ALA A CA 1
ATOM 587 C C . ALA A 1 78 ? 9.737 -4.745 -10.114 1.00 94.25 78 ALA A C 1
ATOM 589 O O . ALA A 1 78 ? 9.250 -4.918 -11.234 1.00 94.25 78 ALA A O 1
ATOM 590 N N . CYS A 1 79 ? 10.170 -5.775 -9.387 1.00 95.31 79 CYS A N 1
ATOM 591 C CA . CYS A 1 79 ? 10.011 -7.146 -9.860 1.00 95.31 79 CYS A CA 1
ATOM 592 C C . CYS A 1 79 ? 8.522 -7.519 -9.937 1.00 95.31 79 CYS A C 1
ATOM 594 O O . CYS A 1 79 ? 7.852 -7.574 -8.907 1.00 95.31 79 CYS A O 1
ATOM 596 N N . GLY A 1 80 ? 8.024 -7.863 -11.128 1.00 95.44 80 GLY A N 1
ATOM 597 C CA . GLY A 1 80 ? 6.603 -8.146 -11.365 1.00 95.44 80 GLY A CA 1
ATOM 598 C C . GLY A 1 80 ? 6.032 -9.280 -10.506 1.00 95.44 80 GLY A C 1
ATOM 599 O O . GLY A 1 80 ? 4.861 -9.247 -10.137 1.00 95.44 80 GLY A O 1
ATOM 600 N N . ARG A 1 81 ? 6.867 -10.251 -10.108 1.00 94.38 81 ARG A N 1
ATOM 601 C CA . ARG A 1 81 ? 6.479 -11.291 -9.141 1.00 94.38 81 ARG A CA 1
ATOM 602 C C . ARG A 1 81 ? 6.321 -10.732 -7.725 1.00 94.38 81 ARG A C 1
ATOM 604 O O . ARG A 1 81 ? 5.379 -11.095 -7.034 1.00 94.38 81 ARG A O 1
ATOM 611 N N . MET A 1 82 ? 7.257 -9.890 -7.291 1.00 90.88 82 MET A N 1
ATOM 612 C CA . MET A 1 82 ? 7.354 -9.407 -5.908 1.00 90.88 82 MET A CA 1
ATOM 613 C C . MET A 1 82 ? 6.411 -8.237 -5.616 1.00 90.88 82 MET A C 1
ATOM 615 O O . MET A 1 82 ? 5.975 -8.070 -4.482 1.00 90.88 82 MET A O 1
ATOM 619 N N . GLY A 1 83 ? 6.088 -7.440 -6.633 1.00 92.44 83 GLY A N 1
ATOM 620 C CA . GLY A 1 83 ? 5.236 -6.269 -6.501 1.00 92.44 83 GLY A CA 1
ATOM 621 C C . GLY A 1 83 ? 5.983 -4.957 -6.254 1.00 92.44 83 GLY A C 1
ATOM 622 O O . GLY A 1 83 ? 7.212 -4.934 -6.134 1.00 92.44 83 GLY A O 1
ATOM 623 N N . PRO A 1 84 ? 5.230 -3.850 -6.134 1.00 91.44 84 PRO A N 1
ATOM 624 C CA . PRO A 1 84 ? 5.759 -2.490 -6.231 1.00 91.44 84 PRO A CA 1
ATOM 625 C C . PRO A 1 84 ? 6.671 -2.073 -5.081 1.00 91.44 84 PRO A C 1
ATOM 627 O O . PRO A 1 84 ? 7.496 -1.183 -5.261 1.00 91.44 84 PRO A O 1
ATOM 630 N N . LEU A 1 85 ? 6.563 -2.687 -3.902 1.00 89.56 85 LEU A N 1
ATOM 631 C CA . LEU A 1 85 ? 7.431 -2.340 -2.768 1.00 89.56 85 LEU A CA 1
ATOM 632 C C . LEU A 1 85 ? 8.479 -3.424 -2.495 1.00 89.56 85 LEU A C 1
ATOM 634 O O . LEU A 1 85 ? 9.246 -3.293 -1.555 1.00 89.56 85 LEU A O 1
ATOM 638 N N . GLY A 1 86 ? 8.561 -4.445 -3.358 1.00 86.56 86 GLY A N 1
ATOM 639 C CA . GLY A 1 86 ? 9.646 -5.419 -3.348 1.00 86.56 86 GLY A CA 1
ATOM 640 C C . GLY A 1 86 ? 10.929 -4.900 -4.013 1.00 86.56 86 GLY A C 1
ATOM 641 O O . GLY A 1 86 ? 11.077 -3.720 -4.350 1.00 86.56 86 GLY A O 1
ATOM 642 N N . GLY A 1 87 ? 11.879 -5.813 -4.227 1.00 86.75 87 GLY A N 1
ATOM 643 C CA . GLY A 1 87 ? 13.127 -5.511 -4.929 1.00 86.75 87 GLY A CA 1
ATOM 644 C C . GLY A 1 87 ? 12.916 -5.076 -6.387 1.00 86.75 87 GLY A C 1
ATOM 645 O O . GLY A 1 87 ? 11.950 -5.470 -7.049 1.00 86.75 87 GLY A O 1
ATOM 646 N N . LEU A 1 88 ? 13.849 -4.267 -6.893 1.00 91.38 88 LEU A N 1
ATOM 647 C CA . LEU A 1 88 ? 13.867 -3.820 -8.287 1.00 91.38 88 LEU A CA 1
ATOM 648 C C . LEU A 1 88 ? 14.097 -4.991 -9.252 1.00 91.38 88 LEU A C 1
ATOM 650 O O . LEU A 1 88 ? 14.849 -5.917 -8.953 1.00 91.38 88 LEU A O 1
ATOM 654 N N . GLY A 1 89 ? 13.455 -4.934 -10.418 1.00 94.50 89 GLY A N 1
ATOM 655 C CA . GLY A 1 89 ? 13.745 -5.833 -11.530 1.00 94.50 89 GLY A CA 1
ATOM 656 C C . GLY A 1 89 ? 14.924 -5.348 -12.379 1.00 94.50 89 GLY A C 1
ATOM 657 O O . GLY A 1 89 ? 15.240 -4.157 -12.401 1.00 94.50 89 GLY A O 1
ATOM 658 N N . ASP A 1 90 ? 15.553 -6.284 -13.088 1.00 96.56 90 ASP A N 1
ATOM 659 C CA . ASP A 1 90 ? 16.572 -6.016 -14.106 1.00 96.56 90 ASP A CA 1
ATOM 660 C C . ASP A 1 90 ? 15.885 -5.842 -15.467 1.00 96.56 90 ASP A C 1
ATOM 662 O O . ASP A 1 90 ? 15.153 -6.729 -15.906 1.00 96.56 90 ASP A O 1
ATOM 666 N N . ALA A 1 91 ? 16.118 -4.717 -16.144 1.00 97.56 91 ALA A N 1
ATOM 667 C CA . ALA A 1 91 ? 15.468 -4.371 -17.408 1.00 97.56 91 ALA A CA 1
ATOM 668 C C . ALA A 1 91 ? 15.832 -5.315 -18.570 1.00 97.56 91 ALA A C 1
ATOM 670 O O . ALA A 1 91 ? 15.170 -5.304 -19.604 1.00 97.56 91 ALA A O 1
ATOM 671 N N . ARG A 1 92 ? 16.850 -6.174 -18.412 1.00 96.75 92 ARG A N 1
ATOM 672 C CA . ARG A 1 92 ? 17.181 -7.248 -19.367 1.00 96.75 92 ARG A CA 1
ATOM 673 C C . ARG A 1 92 ? 16.327 -8.500 -19.154 1.00 96.75 92 ARG A C 1
ATOM 675 O O . ARG A 1 92 ? 16.241 -9.336 -20.048 1.00 96.75 92 ARG A O 1
ATOM 682 N N . ARG A 1 93 ? 15.687 -8.631 -17.988 1.00 97.38 93 ARG A N 1
ATOM 683 C CA . ARG A 1 93 ? 14.754 -9.709 -17.644 1.00 97.38 93 ARG A CA 1
ATOM 684 C C . ARG A 1 93 ? 13.346 -9.145 -17.648 1.00 97.38 93 ARG A C 1
ATOM 686 O O . ARG A 1 93 ? 12.876 -8.636 -16.633 1.00 97.38 93 ARG A O 1
ATOM 693 N N . TYR A 1 94 ? 12.672 -9.242 -18.788 1.00 97.88 94 TYR A N 1
ATOM 694 C CA . TYR A 1 94 ? 11.349 -8.658 -18.964 1.00 97.88 94 TYR A CA 1
ATOM 695 C C . TYR A 1 94 ? 10.333 -9.616 -19.591 1.00 97.88 94 TYR A C 1
ATOM 697 O O . TYR A 1 94 ? 10.662 -10.641 -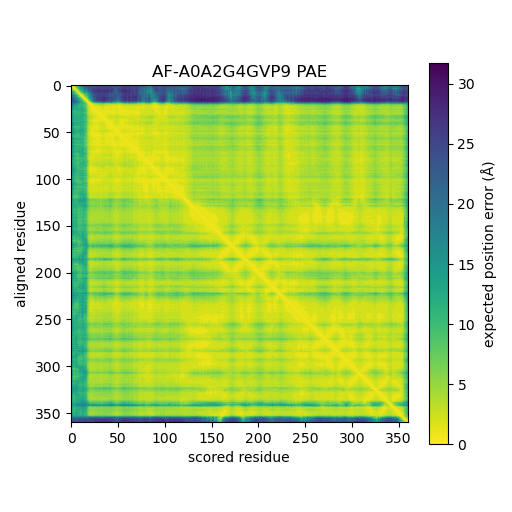20.198 1.00 97.88 94 TYR A O 1
ATOM 705 N N . ALA A 1 95 ? 9.057 -9.284 -19.424 1.00 96.94 95 ALA A N 1
ATOM 706 C CA . ALA A 1 95 ? 7.944 -9.957 -20.077 1.00 96.94 95 ALA A CA 1
ATOM 707 C C . ALA A 1 95 ? 6.813 -8.961 -20.337 1.00 96.94 95 ALA A C 1
ATOM 709 O O . ALA A 1 95 ? 6.604 -8.041 -19.547 1.00 96.94 95 ALA A O 1
ATOM 710 N N . LEU A 1 96 ? 6.077 -9.182 -21.426 1.00 96.75 96 LEU A N 1
ATOM 711 C CA . LEU A 1 96 ? 4.784 -8.552 -21.648 1.00 96.75 96 LEU A CA 1
ATOM 712 C C . LEU A 1 96 ? 3.677 -9.478 -21.161 1.00 96.75 96 LEU A C 1
ATOM 714 O O . LEU A 1 96 ? 3.690 -10.670 -21.465 1.00 96.75 96 LEU A O 1
ATOM 718 N N . GLN A 1 97 ? 2.709 -8.916 -20.453 1.00 96.62 97 GLN A N 1
ATOM 719 C CA . GLN A 1 97 ? 1.513 -9.620 -20.024 1.00 96.62 97 GLN A CA 1
ATOM 720 C C . GLN A 1 97 ? 0.319 -8.678 -20.102 1.00 96.62 97 GLN A C 1
ATOM 722 O O . GLN A 1 97 ? 0.350 -7.613 -19.501 1.00 96.62 97 GLN A O 1
ATOM 727 N N . GLU A 1 98 ? -0.727 -9.063 -20.839 1.00 94.06 98 GLU A N 1
ATOM 728 C CA . GLU A 1 98 ? -1.928 -8.225 -21.033 1.00 94.06 98 GLU A CA 1
ATOM 729 C C . GLU A 1 98 ? -1.577 -6.788 -21.485 1.00 94.06 98 GLU A C 1
ATOM 731 O O . GLU A 1 98 ? -2.164 -5.810 -21.040 1.00 94.06 98 GLU A O 1
ATOM 736 N N . GLY A 1 99 ? -0.566 -6.660 -22.355 1.00 93.44 99 GLY A N 1
ATOM 737 C CA . GLY A 1 99 ? -0.072 -5.370 -22.855 1.00 93.44 99 GLY A CA 1
ATOM 738 C C . GLY A 1 99 ? 0.845 -4.603 -21.895 1.00 93.44 99 GLY A C 1
ATOM 739 O O . GLY A 1 99 ? 1.394 -3.579 -22.283 1.00 93.44 99 GLY A O 1
ATOM 740 N N . MET A 1 100 ? 1.069 -5.099 -20.679 1.00 95.75 100 MET A N 1
ATOM 741 C CA . MET A 1 100 ? 1.899 -4.451 -19.664 1.00 95.75 100 MET A CA 1
ATOM 742 C C . MET A 1 100 ? 3.312 -5.039 -19.610 1.00 95.75 100 MET A C 1
ATOM 744 O O . MET A 1 100 ? 3.489 -6.259 -19.623 1.00 95.75 100 MET A O 1
ATOM 748 N N . LEU A 1 101 ? 4.322 -4.172 -19.515 1.00 97.88 101 LEU A N 1
ATOM 749 C CA . LEU A 1 101 ? 5.730 -4.551 -19.384 1.00 97.88 101 LEU A CA 1
ATOM 750 C C . LEU A 1 101 ? 6.103 -4.782 -17.914 1.00 97.88 101 LEU A C 1
ATOM 752 O O . LEU A 1 101 ? 5.876 -3.920 -17.074 1.00 97.88 101 LEU A O 1
ATOM 756 N N . TYR A 1 102 ? 6.732 -5.912 -17.605 1.00 98.19 102 TYR A N 1
ATOM 757 C CA . TYR A 1 102 ? 7.228 -6.238 -16.264 1.00 98.19 102 TYR A CA 1
ATOM 758 C C . TYR A 1 102 ? 8.714 -6.566 -16.298 1.00 98.19 102 TYR A C 1
ATOM 760 O O . TYR A 1 102 ? 9.164 -7.250 -17.217 1.00 98.19 102 TYR A O 1
ATOM 768 N N . PHE A 1 103 ? 9.452 -6.131 -15.273 1.00 98.12 103 PHE A N 1
ATOM 769 C CA . PHE A 1 103 ? 10.848 -6.515 -15.035 1.00 98.12 103 PHE A CA 1
ATOM 770 C C . PHE A 1 103 ? 10.949 -7.554 -13.924 1.00 98.12 103 PHE A C 1
ATOM 772 O O . PHE A 1 103 ? 1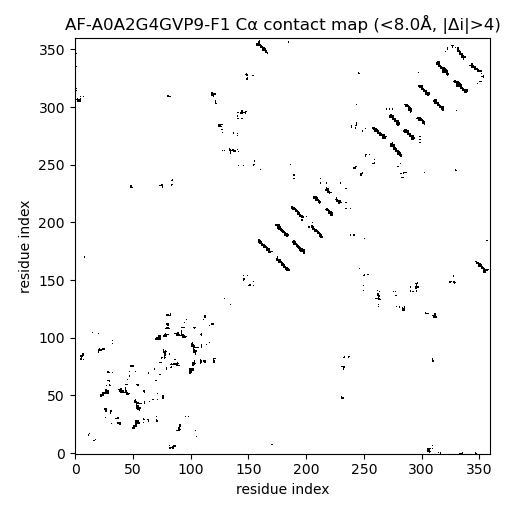0.038 -7.693 -13.108 1.00 98.12 103 PHE A O 1
ATOM 779 N N . PHE A 1 104 ? 12.064 -8.284 -13.867 1.00 96.94 104 PHE A N 1
ATOM 780 C CA . PHE A 1 104 ? 12.258 -9.356 -12.890 1.00 96.94 104 PHE A CA 1
ATOM 781 C C . PHE A 1 104 ? 13.637 -9.303 -12.241 1.00 96.94 104 PHE A C 1
ATOM 783 O O . PHE A 1 104 ? 14.650 -9.080 -12.900 1.00 96.94 104 PHE A O 1
ATOM 790 N N . ALA A 1 105 ? 13.676 -9.525 -10.926 1.00 92.88 105 ALA A N 1
ATOM 791 C CA . ALA A 1 105 ? 14.925 -9.551 -10.162 1.00 92.88 105 ALA A CA 1
ATOM 792 C C . ALA A 1 105 ? 15.779 -10.796 -10.471 1.00 92.88 105 ALA A C 1
ATOM 794 O O . ALA A 1 105 ? 16.993 -10.775 -10.304 1.00 92.88 105 ALA A O 1
ATOM 795 N N . SER A 1 106 ? 15.152 -11.879 -10.937 1.00 93.12 106 SER A N 1
ATOM 796 C CA . SER A 1 106 ? 15.823 -13.126 -11.307 1.00 93.12 106 SER A CA 1
ATOM 797 C C . SER A 1 106 ? 15.052 -13.877 -12.391 1.00 93.12 106 SER A C 1
ATOM 799 O O . SER A 1 106 ? 13.855 -13.646 -12.592 1.00 93.12 106 SER A O 1
ATOM 801 N N . ASP A 1 107 ? 15.730 -14.810 -13.058 1.00 94.50 107 ASP A N 1
ATOM 802 C CA . ASP A 1 107 ? 15.107 -15.678 -14.064 1.00 94.50 107 ASP A CA 1
ATOM 803 C C . ASP A 1 107 ? 14.025 -16.568 -13.441 1.00 94.50 107 ASP A C 1
ATOM 805 O O . ASP A 1 107 ? 12.978 -16.784 -14.047 1.00 94.50 107 ASP A O 1
ATOM 809 N N . GLU A 1 108 ? 14.213 -16.994 -12.187 1.00 93.75 108 GLU A N 1
ATOM 810 C CA . GLU A 1 108 ? 13.198 -17.749 -11.448 1.00 93.75 108 GLU A CA 1
ATOM 811 C C . GLU A 1 108 ? 11.947 -16.901 -11.169 1.00 93.75 108 GLU A C 1
ATOM 813 O O . GLU A 1 108 ? 10.826 -17.370 -11.360 1.00 93.75 108 GLU A O 1
ATOM 818 N N . CYS A 1 109 ? 12.102 -15.619 -10.806 1.00 95.19 109 CYS A N 1
ATOM 819 C CA . CYS A 1 109 ? 10.949 -14.724 -10.665 1.00 95.19 109 CYS A CA 1
ATOM 820 C C . CYS A 1 109 ? 10.174 -14.586 -11.979 1.00 95.19 109 CYS A C 1
ATOM 822 O O . CYS A 1 109 ? 8.944 -14.627 -11.968 1.00 95.19 109 CYS A O 1
ATOM 824 N N . MET A 1 110 ? 10.889 -14.438 -13.099 1.00 96.88 110 MET A N 1
ATOM 825 C CA . MET A 1 110 ? 10.284 -14.345 -14.427 1.00 96.88 110 MET A CA 1
ATOM 826 C C . MET A 1 110 ? 9.561 -15.637 -14.813 1.00 96.88 110 MET A C 1
ATOM 828 O O . MET A 1 110 ? 8.440 -15.588 -15.317 1.00 96.88 110 MET A O 1
ATOM 832 N N . LYS A 1 111 ? 10.178 -16.795 -14.561 1.00 96.62 111 LYS A N 1
ATOM 833 C CA . LYS A 1 111 ? 9.606 -18.116 -14.836 1.00 96.62 111 LYS A CA 1
ATOM 834 C C . LYS A 1 111 ? 8.304 -18.335 -14.066 1.00 96.62 111 LYS A C 1
ATOM 836 O O . LYS A 1 111 ? 7.292 -18.665 -14.681 1.00 96.62 111 LYS A O 1
ATOM 841 N N . LEU A 1 112 ? 8.309 -18.103 -12.750 1.00 95.06 112 LEU A N 1
ATOM 842 C CA . LEU A 1 112 ? 7.119 -18.242 -11.904 1.00 95.06 112 LEU A CA 1
ATOM 843 C C . LEU A 1 112 ? 6.009 -17.273 -12.322 1.00 95.06 112 LEU A C 1
ATOM 845 O O . LEU A 1 112 ? 4.853 -17.677 -12.434 1.00 95.06 112 LEU A O 1
ATOM 849 N N . PHE A 1 113 ? 6.360 -16.018 -12.622 1.00 96.81 113 PHE A N 1
ATOM 850 C CA . PHE A 1 113 ? 5.393 -15.040 -13.114 1.00 96.81 113 PHE A CA 1
ATOM 851 C C . PHE A 1 113 ? 4.759 -15.485 -14.433 1.00 96.81 113 PHE A C 1
ATOM 853 O O . PHE A 1 113 ? 3.541 -15.498 -14.541 1.00 96.81 113 PHE A O 1
ATOM 860 N N . ARG A 1 114 ? 5.556 -15.903 -15.424 1.00 97.31 114 ARG A N 1
ATOM 861 C CA . ARG A 1 114 ? 5.042 -16.360 -16.728 1.00 97.31 114 ARG A CA 1
ATOM 862 C C . ARG A 1 114 ? 4.141 -17.589 -16.612 1.00 97.31 114 ARG A C 1
ATOM 864 O O . ARG A 1 114 ? 3.223 -17.731 -17.410 1.00 97.31 114 ARG A O 1
ATOM 871 N N . ALA A 1 115 ? 4.385 -18.457 -15.631 1.00 97.69 115 ALA A N 1
ATOM 872 C CA . ALA A 1 115 ? 3.541 -19.621 -15.394 1.00 97.69 115 ALA A CA 1
ATOM 873 C C . ALA A 1 115 ? 2.140 -19.239 -14.882 1.00 97.69 115 ALA A C 1
ATOM 875 O O . ALA A 1 115 ? 1.164 -19.897 -15.237 1.00 97.69 115 ALA A O 1
ATOM 876 N N . GLN A 1 116 ? 2.029 -18.201 -14.043 1.00 96.56 116 GLN A N 1
ATOM 877 C CA . GLN A 1 116 ? 0.764 -17.773 -13.427 1.00 96.56 116 GLN A CA 1
ATOM 878 C C . GLN A 1 116 ? 0.689 -16.238 -13.291 1.00 96.56 116 GLN A C 1
ATOM 880 O O . GLN A 1 116 ? 0.653 -15.720 -12.177 1.00 96.56 116 GLN A O 1
ATOM 885 N N . PRO A 1 117 ? 0.641 -15.469 -14.391 1.00 96.00 117 PRO A N 1
ATOM 886 C CA . PRO A 1 117 ? 0.824 -14.015 -14.342 1.00 96.00 117 PRO A CA 1
ATOM 887 C C . PRO A 1 117 ? -0.221 -13.305 -13.481 1.00 96.00 117 PRO A C 1
ATOM 889 O O . PRO A 1 117 ? 0.121 -12.524 -12.594 1.00 96.00 117 PRO A O 1
ATOM 892 N N . ARG A 1 118 ? -1.502 -13.652 -13.669 1.00 95.06 118 ARG A N 1
ATOM 893 C CA . ARG A 1 118 ? -2.623 -13.068 -12.914 1.00 95.06 118 ARG A CA 1
ATOM 894 C C . ARG A 1 118 ? -2.511 -13.274 -11.407 1.00 95.06 118 ARG A C 1
ATOM 896 O O . ARG A 1 118 ? -3.039 -12.469 -10.653 1.00 95.06 118 ARG A O 1
ATOM 903 N N . ARG A 1 119 ? -1.782 -14.303 -10.962 1.00 94.75 119 ARG A N 1
ATOM 904 C CA . ARG A 1 119 ? -1.518 -14.549 -9.540 1.00 94.75 119 ARG A CA 1
ATOM 905 C C . ARG A 1 119 ? -0.650 -13.457 -8.916 1.00 94.75 119 ARG A C 1
ATOM 907 O O . ARG A 1 119 ? -0.694 -13.287 -7.708 1.00 94.75 119 ARG A O 1
ATOM 914 N N . TYR A 1 120 ? 0.132 -12.720 -9.701 1.00 95.44 120 TYR A N 1
ATOM 915 C CA . TYR A 1 120 ? 1.061 -11.698 -9.207 1.00 95.44 120 TYR A CA 1
ATOM 916 C C . TYR A 1 120 ? 0.693 -10.278 -9.646 1.00 95.44 120 TYR A C 1
ATOM 918 O O . TYR A 1 120 ? 1.366 -9.325 -9.255 1.00 95.44 120 TYR A O 1
ATOM 926 N N . MET A 1 121 ? -0.345 -10.117 -10.463 1.00 93.56 121 MET A N 1
ATOM 927 C CA . MET A 1 121 ? -0.804 -8.819 -10.949 1.00 93.56 121 MET A CA 1
ATOM 928 C C . MET A 1 121 ? -1.813 -8.249 -9.957 1.00 93.56 121 MET A C 1
ATOM 930 O O . MET A 1 121 ? -2.912 -8.773 -9.802 1.00 93.56 121 MET A O 1
ATOM 934 N N . GLU A 1 122 ? -1.415 -7.195 -9.247 1.00 89.44 122 GLU A N 1
ATOM 935 C CA . GLU A 1 122 ? -2.301 -6.531 -8.293 1.00 89.44 122 GLU A CA 1
ATOM 936 C C . GLU A 1 122 ? -3.262 -5.620 -9.062 1.00 89.44 122 GLU A C 1
ATOM 938 O O . GLU A 1 122 ? -2.785 -4.762 -9.814 1.00 89.44 122 GLU A O 1
ATOM 943 N N . PRO A 1 123 ? -4.586 -5.802 -8.923 1.00 87.62 123 PRO A N 1
ATOM 944 C CA . PRO A 1 123 ? -5.539 -4.926 -9.578 1.00 87.62 123 PRO A CA 1
ATOM 945 C C . PRO A 1 123 ? -5.458 -3.522 -8.973 1.00 87.62 123 PRO A C 1
ATOM 947 O O . PRO A 1 123 ? -5.187 -3.357 -7.782 1.00 87.62 123 PRO A O 1
ATOM 950 N N . ALA A 1 124 ? -5.721 -2.508 -9.794 1.00 87.12 124 ALA A N 1
ATOM 951 C CA . ALA A 1 124 ? -6.009 -1.182 -9.273 1.00 87.12 124 ALA A CA 1
ATOM 952 C C . ALA A 1 124 ? -7.349 -1.216 -8.528 1.00 87.12 124 ALA A C 1
ATOM 954 O O . ALA A 1 124 ? -8.315 -1.821 -9.005 1.00 87.12 124 ALA A O 1
ATOM 955 N N . ASP A 1 125 ? -7.411 -0.548 -7.380 1.00 91.38 125 ASP A N 1
ATOM 956 C CA . ASP A 1 125 ? -8.677 -0.356 -6.687 1.00 91.38 125 ASP A CA 1
ATOM 957 C C . ASP A 1 125 ? -9.565 0.578 -7.518 1.00 91.38 125 ASP A C 1
ATOM 959 O O . ASP A 1 125 ? -9.118 1.597 -8.051 1.00 91.38 125 ASP A O 1
ATOM 963 N N . GLN A 1 126 ? -10.841 0.225 -7.634 1.00 91.50 126 GLN A N 1
ATOM 964 C CA . GLN A 1 126 ? -11.823 1.024 -8.360 1.00 91.50 126 GLN A CA 1
ATOM 965 C C . GLN A 1 126 ? -12.580 1.935 -7.395 1.00 91.50 126 GLN A C 1
ATOM 967 O O . GLN A 1 126 ? -12.847 1.554 -6.253 1.00 91.50 126 GLN A O 1
ATOM 972 N N . ILE A 1 127 ? -12.950 3.129 -7.866 1.00 95.25 127 ILE A N 1
ATOM 973 C CA . ILE A 1 127 ? -13.884 3.996 -7.144 1.00 95.25 127 ILE A CA 1
ATOM 974 C C . ILE A 1 127 ? -15.233 3.267 -7.092 1.00 95.25 127 ILE A C 1
ATOM 976 O O . ILE A 1 127 ? -15.790 2.971 -8.153 1.00 95.25 127 ILE A O 1
ATOM 980 N N . PRO A 1 128 ? -15.768 2.949 -5.903 1.00 96.06 128 PRO A N 1
ATOM 981 C CA . PRO A 1 128 ? -17.040 2.260 -5.805 1.00 96.06 128 PRO A CA 1
ATOM 982 C C . PRO A 1 128 ? -18.178 3.214 -6.190 1.00 96.06 128 PRO A C 1
ATOM 984 O O . PRO A 1 128 ? -18.204 4.374 -5.780 1.00 96.06 128 PRO A O 1
ATOM 987 N N . ALA A 1 129 ? -19.133 2.715 -6.973 1.00 96.19 129 ALA A N 1
ATOM 988 C CA . ALA A 1 129 ? -20.354 3.441 -7.303 1.00 96.19 129 ALA A CA 1
ATOM 989 C C . ALA A 1 129 ? -21.417 3.223 -6.214 1.00 96.19 129 ALA A C 1
ATOM 991 O O . ALA A 1 129 ? -21.561 2.117 -5.691 1.00 96.19 129 ALA A O 1
ATOM 992 N N . GLY A 1 130 ? -22.187 4.263 -5.896 1.00 96.69 130 GLY A N 1
ATOM 993 C CA . GLY A 1 130 ? -23.267 4.183 -4.918 1.00 96.69 130 GLY A CA 1
ATOM 994 C C . GLY A 1 130 ? -24.221 5.368 -4.988 1.00 96.69 130 GLY A C 1
ATOM 995 O O . GLY A 1 130 ? -23.942 6.381 -5.625 1.00 96.69 130 GLY A O 1
ATOM 996 N N . THR A 1 131 ? -25.363 5.208 -4.335 1.00 98.31 131 THR A N 1
ATOM 997 C CA . THR A 1 131 ? -26.394 6.240 -4.177 1.00 98.31 131 THR A CA 1
ATOM 998 C C . THR A 1 131 ? -26.071 7.185 -3.012 1.00 98.31 131 THR A C 1
ATOM 1000 O O . THR A 1 131 ? -25.340 6.794 -2.091 1.00 98.31 131 THR A O 1
ATOM 1003 N N . PRO A 1 132 ? -26.639 8.405 -2.989 1.00 98.31 132 PRO A N 1
ATOM 1004 C CA . PRO A 1 132 ? -26.540 9.299 -1.835 1.00 98.31 132 PRO A CA 1
ATOM 1005 C C . PRO A 1 132 ? -26.994 8.647 -0.521 1.00 98.31 132 PRO A C 1
ATOM 1007 O O . PRO A 1 132 ? -26.382 8.868 0.521 1.00 98.31 132 PRO A O 1
ATOM 1010 N N . GLU A 1 133 ? -28.017 7.791 -0.561 1.00 98.50 133 GLU A N 1
ATOM 1011 C CA . GLU A 1 133 ? -28.534 7.071 0.605 1.00 98.50 133 GLU A CA 1
ATOM 1012 C C . GLU A 1 133 ? -27.516 6.052 1.132 1.00 98.50 133 GLU A C 1
ATOM 1014 O O . GLU A 1 133 ? -27.279 5.972 2.340 1.00 98.50 133 GLU A O 1
ATOM 1019 N N . GLN A 1 134 ? -26.864 5.302 0.234 1.00 98.69 134 GLN A N 1
ATOM 1020 C CA . GLN A 1 134 ? -25.774 4.395 0.608 1.00 98.69 134 GLN A CA 1
ATOM 1021 C C . GLN A 1 134 ? -24.589 5.158 1.197 1.00 98.69 134 GLN A C 1
ATOM 1023 O O . GLN A 1 134 ? -23.971 4.671 2.146 1.00 98.69 134 GLN A O 1
ATOM 1028 N N . GLN A 1 135 ? -24.284 6.343 0.665 1.00 98.50 135 GLN A N 1
ATOM 1029 C CA . GLN A 1 135 ? -23.209 7.184 1.177 1.00 98.50 135 GLN A CA 1
ATOM 1030 C C . GLN A 1 135 ? -23.526 7.740 2.567 1.00 98.50 135 GLN A C 1
ATOM 1032 O O . GLN A 1 135 ? -22.712 7.621 3.480 1.00 98.50 135 GLN A O 1
ATOM 1037 N N . ALA A 1 136 ? -24.726 8.284 2.764 1.00 98.62 136 ALA A N 1
ATOM 1038 C CA . ALA A 1 136 ? -25.179 8.759 4.067 1.00 98.62 136 ALA A CA 1
ATOM 1039 C C . ALA A 1 136 ? -25.164 7.630 5.112 1.00 98.62 136 ALA A C 1
ATOM 1041 O O . ALA A 1 136 ? -24.664 7.816 6.221 1.00 98.62 136 ALA A O 1
ATOM 1042 N N . ALA A 1 137 ? -25.640 6.435 4.749 1.00 98.69 137 ALA A N 1
ATOM 1043 C CA . ALA A 1 137 ? -25.617 5.278 5.639 1.00 98.69 137 ALA A CA 1
ATOM 1044 C C . ALA A 1 137 ? -24.191 4.775 5.933 1.00 98.69 137 ALA A C 1
ATOM 1046 O O . ALA A 1 137 ? -23.910 4.358 7.058 1.00 98.69 137 ALA A O 1
ATOM 1047 N N . GLY A 1 138 ? -23.290 4.827 4.947 1.00 98.69 138 GLY A N 1
ATOM 1048 C CA . GLY A 1 138 ? -21.884 4.462 5.120 1.00 98.69 138 GLY A CA 1
ATOM 1049 C C . GLY A 1 138 ? -21.139 5.420 6.045 1.00 98.69 138 GLY A C 1
ATOM 1050 O O . GLY A 1 138 ? -20.450 4.974 6.963 1.00 98.69 138 GLY A O 1
ATOM 1051 N N . LEU A 1 139 ? -21.341 6.728 5.873 1.00 98.56 139 LEU A N 1
ATOM 1052 C CA . LEU A 1 139 ? -20.798 7.749 6.772 1.00 98.56 139 LEU A CA 1
ATOM 1053 C C . LEU A 1 139 ? -21.347 7.597 8.195 1.00 98.56 139 LEU A C 1
ATOM 1055 O O . LEU A 1 139 ? -20.564 7.596 9.138 1.00 98.56 139 LEU A O 1
ATOM 1059 N N . ALA A 1 140 ? -22.649 7.345 8.359 1.00 98.69 140 ALA A N 1
ATOM 1060 C CA . ALA A 1 140 ? -23.235 7.109 9.678 1.00 98.69 140 ALA A CA 1
ATOM 1061 C C . ALA A 1 140 ? -22.650 5.867 10.381 1.00 98.69 140 ALA A C 1
ATOM 1063 O O . ALA A 1 140 ? -22.529 5.846 11.606 1.00 98.69 140 ALA A O 1
ATOM 1064 N N . ALA A 1 141 ? -22.283 4.818 9.638 1.00 98.81 141 ALA A N 1
ATOM 1065 C CA . ALA A 1 141 ? -21.589 3.663 10.205 1.00 98.81 141 ALA A CA 1
ATOM 1066 C C . ALA A 1 141 ? -20.149 3.998 10.625 1.00 98.81 141 ALA A C 1
ATOM 1068 O O . ALA A 1 141 ? -19.725 3.580 11.704 1.00 98.81 141 ALA A O 1
ATOM 1069 N N . LEU A 1 142 ? -19.424 4.791 9.826 1.00 98.56 142 LEU A N 1
ATOM 1070 C CA . LEU A 1 142 ? -18.103 5.298 10.210 1.00 98.56 142 LEU A CA 1
ATOM 1071 C C . LEU A 1 142 ? -18.168 6.188 11.456 1.00 98.56 142 LEU A C 1
ATOM 1073 O O . LEU A 1 142 ? -17.341 6.020 12.346 1.00 98.56 142 LEU A O 1
ATOM 1077 N N . ASP A 1 143 ? -19.160 7.071 11.565 1.00 98.69 143 ASP A N 1
ATOM 1078 C CA . ASP A 1 143 ? -19.359 7.916 12.748 1.00 98.69 143 ASP A CA 1
ATOM 1079 C C . ASP A 1 143 ? -19.564 7.080 14.015 1.00 98.69 143 ASP A C 1
ATOM 1081 O O . ASP A 1 143 ? -18.950 7.355 15.049 1.00 98.69 143 ASP A O 1
ATOM 1085 N N . ARG A 1 144 ? -20.375 6.013 13.936 1.00 98.69 144 ARG A N 1
ATOM 1086 C CA . ARG A 1 144 ? -20.542 5.071 15.055 1.00 98.69 144 ARG A CA 1
ATOM 1087 C C . ARG A 1 144 ? -19.231 4.387 15.417 1.00 98.69 144 ARG A C 1
ATOM 1089 O O . ARG A 1 144 ? -18.918 4.272 16.601 1.00 98.69 144 ARG A O 1
ATOM 1096 N N . TRP A 1 145 ? -18.455 3.965 14.421 1.00 98.69 145 TRP A N 1
ATOM 1097 C CA . TRP A 1 145 ? -17.151 3.369 14.681 1.00 98.69 145 TRP A CA 1
ATOM 1098 C C . TRP A 1 145 ? -16.184 4.344 15.341 1.00 98.69 145 TRP A C 1
ATOM 1100 O O . TRP A 1 145 ? -15.562 3.999 16.344 1.00 98.69 145 TRP A O 1
ATOM 1110 N N . ILE A 1 146 ? -16.112 5.582 14.865 1.00 98.50 146 ILE A N 1
ATOM 1111 C CA . ILE A 1 146 ? -15.250 6.598 15.465 1.00 98.50 146 ILE A CA 1
ATOM 1112 C C . ILE A 1 146 ? -15.700 6.922 16.896 1.00 98.50 146 ILE A C 1
ATOM 1114 O O . ILE A 1 146 ? -14.858 7.040 17.788 1.00 98.50 146 ILE A O 1
ATOM 1118 N N . ALA A 1 147 ? -17.008 7.015 17.152 1.00 98.25 147 ALA A N 1
ATOM 1119 C CA . ALA A 1 147 ? -17.541 7.196 18.501 1.00 98.25 147 ALA A CA 1
ATOM 1120 C C . ALA A 1 147 ? -17.112 6.054 19.438 1.00 98.25 147 ALA A C 1
ATOM 1122 O O . ALA A 1 147 ? -16.622 6.314 20.539 1.00 98.25 147 ALA A O 1
ATOM 1123 N N . TRP A 1 148 ? -17.208 4.804 18.978 1.00 98.06 148 TRP A N 1
ATOM 1124 C CA . TRP A 1 148 ? -16.738 3.637 19.723 1.00 98.06 148 TRP A CA 1
ATOM 1125 C C . TRP A 1 148 ? -15.222 3.647 19.940 1.00 98.06 148 TRP A C 1
ATOM 1127 O O . TRP A 1 148 ? -14.758 3.373 21.044 1.00 98.06 148 TRP A O 1
ATOM 1137 N N . ALA A 1 149 ? -14.441 4.008 18.922 1.00 97.50 149 ALA A N 1
ATOM 1138 C CA . ALA A 1 149 ? -12.981 4.039 18.966 1.00 97.50 149 ALA A CA 1
ATOM 1139 C C . ALA A 1 149 ? -12.447 5.002 20.042 1.00 97.50 149 ALA A C 1
ATOM 1141 O O . ALA A 1 149 ? -11.465 4.717 20.716 1.00 97.50 149 ALA A O 1
ATOM 1142 N N . GLY A 1 150 ? -13.125 6.122 20.274 1.00 95.38 150 GLY A N 1
ATOM 1143 C CA . GLY A 1 150 ? -12.693 7.134 21.248 1.00 95.38 150 GLY A CA 1
ATOM 1144 C C . GLY A 1 150 ? -13.216 8.537 20.956 1.00 95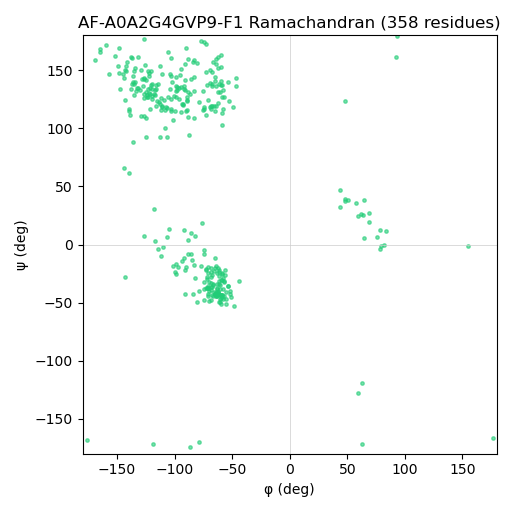.38 150 GLY A C 1
ATOM 1145 O O . GLY A 1 150 ? -12.952 9.465 21.715 1.00 95.38 150 GLY A O 1
ATOM 1146 N N . GLY A 1 151 ? -13.971 8.694 19.870 1.00 96.50 151 GLY A N 1
ATOM 1147 C CA . GLY A 1 151 ? -14.597 9.938 19.465 1.00 96.50 151 GLY A CA 1
ATOM 1148 C C . GLY A 1 151 ? -13.747 10.770 18.509 1.00 96.50 151 GLY A C 1
ATOM 1149 O O . GLY A 1 151 ? -12.528 10.628 18.388 1.00 96.50 151 GLY A O 1
ATOM 1150 N N . LYS A 1 152 ? -14.438 11.693 17.837 1.00 95.81 152 LYS A N 1
ATOM 1151 C CA . LYS A 1 152 ? -13.883 12.638 16.862 1.00 95.81 152 LYS A CA 1
ATOM 1152 C C . LYS A 1 152 ? -12.670 13.398 17.394 1.00 95.81 152 LYS A C 1
ATOM 1154 O O . LYS A 1 152 ? -11.671 13.534 16.691 1.00 95.81 152 LYS A O 1
ATOM 1159 N N . ASP A 1 153 ? -12.753 13.891 18.626 1.00 94.62 153 ASP A N 1
ATOM 1160 C CA . ASP A 1 153 ? -11.705 14.738 19.194 1.00 94.62 153 ASP A CA 1
ATOM 1161 C C . ASP A 1 153 ? -10.416 13.956 19.434 1.00 94.62 153 ASP A C 1
ATOM 1163 O O . ASP A 1 153 ? -9.343 14.458 19.108 1.00 94.62 153 ASP A O 1
ATOM 1167 N N . ALA A 1 154 ? -10.506 12.702 19.886 1.00 94.00 154 ALA A N 1
ATOM 1168 C CA . ALA A 1 154 ? -9.342 11.839 20.062 1.00 94.00 154 ALA A CA 1
ATOM 1169 C C . ALA A 1 154 ? -8.654 11.535 18.718 1.00 94.00 154 ALA A C 1
ATOM 1171 O O . ALA A 1 154 ? -7.435 11.671 18.596 1.00 94.00 154 ALA A O 1
ATOM 1172 N N . VAL A 1 155 ? -9.435 11.214 17.679 1.00 94.25 155 VAL A N 1
ATOM 1173 C CA . VAL A 1 155 ? -8.912 10.963 16.323 1.00 94.25 155 VAL A CA 1
ATOM 1174 C C . VAL A 1 155 ? -8.234 12.210 15.741 1.00 94.25 155 VAL A C 1
ATOM 1176 O O . VAL A 1 155 ? -7.170 12.107 15.131 1.00 94.25 155 VAL A O 1
ATOM 1179 N N . LYS A 1 156 ? -8.810 13.402 15.940 1.00 92.50 156 LYS A N 1
ATOM 1180 C CA . LYS A 1 156 ? -8.234 14.671 15.456 1.00 92.50 156 LYS A CA 1
ATOM 1181 C C . LYS A 1 156 ? -7.026 15.140 16.273 1.00 92.50 156 LYS A C 1
ATOM 1183 O O . LYS A 1 156 ? -6.138 15.801 15.727 1.00 92.50 156 LYS A O 1
ATOM 1188 N N . ALA A 1 157 ? -7.005 14.849 17.572 1.00 91.00 157 ALA A N 1
ATOM 1189 C CA . ALA A 1 157 ? -5.912 15.213 18.467 1.00 91.00 157 ALA A CA 1
ATOM 1190 C C . ALA A 1 157 ? -4.654 14.370 18.214 1.00 91.00 157 ALA A C 1
ATOM 1192 O O . ALA A 1 157 ? -3.546 14.864 18.423 1.00 91.00 157 ALA A O 1
ATOM 1193 N N . ALA A 1 158 ? -4.816 13.142 17.714 1.00 91.38 158 ALA A N 1
ATOM 1194 C CA . ALA A 1 158 ? -3.729 12.243 17.354 1.00 91.38 158 ALA A CA 1
ATOM 1195 C C . ALA A 1 158 ? -2.800 12.861 16.289 1.00 91.38 158 ALA A C 1
ATOM 1197 O O . ALA A 1 158 ? -3.103 12.921 15.090 1.00 91.38 158 ALA A O 1
ATOM 1198 N N . LYS A 1 159 ? -1.635 13.345 16.733 1.00 89.81 159 LYS A N 1
ATOM 1199 C CA . LYS A 1 159 ? -0.600 13.890 15.844 1.00 89.81 159 LYS A CA 1
ATOM 1200 C C . LYS A 1 159 ? 0.272 12.783 15.286 1.00 89.81 159 LYS A C 1
ATOM 1202 O O . LYS A 1 159 ? 0.535 12.787 14.084 1.00 89.81 159 LYS A O 1
ATOM 1207 N N . VAL A 1 160 ? 0.639 11.832 16.141 1.00 93.81 160 VAL A N 1
ATOM 1208 C CA . VAL A 1 160 ? 1.358 10.620 15.763 1.00 93.81 160 VAL A CA 1
ATOM 1209 C C . VAL A 1 160 ? 0.564 9.403 16.195 1.00 93.81 160 VAL A C 1
ATOM 1211 O O . VAL A 1 160 ? 0.075 9.327 17.322 1.00 93.81 160 VAL A O 1
ATOM 1214 N N . PHE A 1 161 ? 0.448 8.458 15.274 1.00 95.81 161 PHE A N 1
ATOM 1215 C CA . PHE A 1 161 ? 0.019 7.097 15.550 1.00 95.81 161 PHE A CA 1
ATOM 1216 C C . PHE A 1 161 ? 1.177 6.169 15.223 1.00 95.81 161 PHE A C 1
ATOM 1218 O O . PHE A 1 161 ? 1.753 6.284 14.142 1.00 95.81 161 PHE A O 1
ATOM 1225 N N . THR A 1 162 ? 1.462 5.233 16.122 1.00 97.19 162 THR A N 1
ATOM 1226 C CA . THR A 1 162 ? 2.454 4.183 15.912 1.00 97.19 162 THR A CA 1
ATOM 1227 C C . THR A 1 162 ? 1.837 2.834 16.246 1.00 97.19 162 THR A C 1
ATOM 1229 O O . THR A 1 162 ? 1.238 2.666 17.309 1.00 97.19 162 THR A O 1
ATOM 1232 N N . GLN A 1 163 ? 2.028 1.858 15.366 1.00 97.31 163 GLN A N 1
ATOM 1233 C CA . GLN A 1 163 ? 1.666 0.464 15.584 1.00 97.31 163 GLN A CA 1
ATOM 1234 C C . GLN A 1 163 ? 2.908 -0.403 15.417 1.00 97.31 163 GLN A C 1
ATOM 1236 O O . GLN A 1 163 ? 3.565 -0.333 14.384 1.00 97.31 163 GLN A O 1
ATOM 1241 N N . VAL A 1 164 ? 3.214 -1.231 16.414 1.00 97.88 164 VAL A N 1
ATOM 1242 C CA . VAL A 1 164 ? 4.389 -2.112 16.406 1.00 97.88 164 VAL A CA 1
ATOM 1243 C C . VAL A 1 164 ? 3.945 -3.544 16.621 1.00 97.88 164 VAL A C 1
ATOM 1245 O O . VAL A 1 164 ? 3.258 -3.820 17.601 1.00 97.88 164 VAL A O 1
ATOM 1248 N N . SER A 1 165 ? 4.363 -4.466 15.760 1.00 96.88 165 SER A N 1
ATOM 1249 C CA . SER A 1 165 ? 4.129 -5.898 15.964 1.00 96.88 165 SER A CA 1
ATOM 1250 C C . SER A 1 165 ? 5.376 -6.707 15.649 1.00 96.88 165 SER A C 1
ATOM 1252 O O . SER A 1 165 ? 6.097 -6.384 14.708 1.00 96.88 165 SER A O 1
ATOM 1254 N N . THR A 1 166 ? 5.596 -7.782 16.403 1.00 96.75 166 THR A N 1
ATOM 1255 C CA . THR A 1 166 ? 6.709 -8.707 16.175 1.00 96.75 166 THR A CA 1
ATOM 1256 C C . THR A 1 166 ? 6.168 -10.095 15.888 1.00 96.75 166 THR A C 1
ATOM 1258 O O . THR A 1 166 ? 5.289 -10.586 16.594 1.00 96.75 166 THR A O 1
ATOM 1261 N N . ARG A 1 167 ? 6.696 -10.744 14.853 1.00 94.38 167 ARG A N 1
ATOM 1262 C CA . ARG A 1 167 ? 6.355 -12.125 14.499 1.00 94.38 167 ARG A CA 1
ATOM 1263 C C . ARG A 1 167 ? 7.603 -12.919 14.174 1.00 94.38 167 ARG A C 1
ATOM 1265 O O . ARG A 1 167 ? 8.543 -12.377 13.603 1.00 94.38 167 ARG A O 1
ATOM 1272 N N . ARG A 1 168 ? 7.553 -14.218 14.447 1.00 93.88 168 ARG A N 1
ATOM 1273 C CA . ARG A 1 168 ? 8.572 -15.159 13.997 1.00 93.88 168 ARG A CA 1
ATOM 1274 C C . ARG A 1 168 ? 8.188 -15.757 12.651 1.00 93.88 168 ARG A C 1
ATOM 1276 O O . ARG A 1 168 ? 7.034 -16.138 12.460 1.00 93.88 168 ARG A O 1
ATOM 1283 N N . VAL A 1 169 ? 9.143 -15.860 11.735 1.00 89.62 169 VAL A N 1
ATOM 1284 C CA . VAL A 1 169 ? 8.978 -16.550 10.451 1.00 89.62 169 VAL A CA 1
ATOM 1285 C C . VAL A 1 169 ? 10.108 -17.533 10.216 1.00 89.62 169 VAL A C 1
ATOM 1287 O O . VAL A 1 169 ? 11.231 -17.312 10.663 1.00 89.62 169 VAL A O 1
ATOM 1290 N N . LEU A 1 170 ? 9.806 -18.596 9.478 1.00 88.12 170 LEU A N 1
ATOM 1291 C CA . LEU A 1 170 ? 10.814 -19.478 8.907 1.00 88.12 170 LEU A CA 1
ATOM 1292 C C . LEU A 1 170 ? 11.088 -19.052 7.469 1.00 88.12 170 LEU A C 1
ATOM 1294 O O . LEU A 1 170 ? 10.158 -18.802 6.701 1.00 88.12 170 LEU A O 1
ATOM 1298 N N . GLN A 1 171 ? 12.362 -18.992 7.111 1.00 79.62 171 GLN A N 1
ATOM 1299 C CA . GL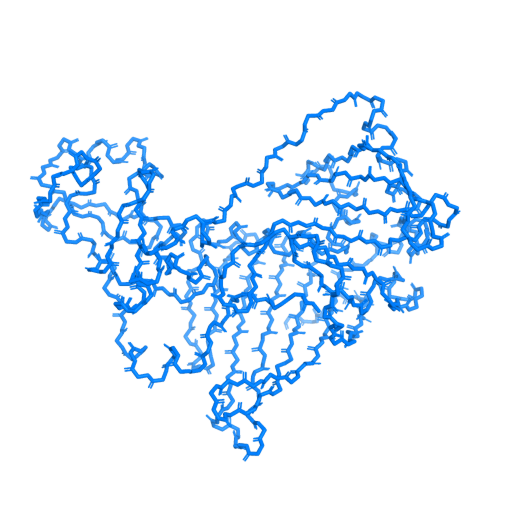N A 1 171 ? 12.813 -18.722 5.760 1.00 79.62 171 GLN A CA 1
ATOM 1300 C C . GLN A 1 171 ? 13.992 -19.634 5.439 1.00 79.62 171 GLN A C 1
ATOM 1302 O O . GLN A 1 171 ? 15.076 -19.495 6.006 1.00 79.62 171 GLN A O 1
ATOM 1307 N N . GLY A 1 172 ? 13.772 -20.575 4.522 1.00 84.56 172 GLY A N 1
ATOM 1308 C CA . GLY A 1 172 ? 14.720 -21.662 4.311 1.00 84.56 172 GLY A CA 1
ATOM 1309 C C . GLY A 1 172 ? 14.901 -22.450 5.610 1.00 84.56 172 GLY A C 1
ATOM 1310 O O . GLY A 1 172 ? 13.921 -22.862 6.228 1.00 84.56 172 GLY A O 1
ATOM 1311 N N . ALA A 1 173 ? 16.152 -22.624 6.031 1.00 89.44 173 ALA A N 1
ATOM 1312 C CA . ALA A 1 173 ? 16.492 -23.248 7.310 1.00 89.44 173 ALA A CA 1
ATOM 1313 C C . ALA A 1 173 ? 16.557 -22.251 8.484 1.00 89.44 173 ALA A C 1
ATOM 1315 O O . ALA A 1 173 ? 16.691 -22.668 9.634 1.00 89.44 173 ALA A O 1
ATOM 1316 N N . ASP A 1 174 ? 16.476 -20.947 8.208 1.00 92.12 174 ASP A N 1
ATOM 1317 C CA . ASP A 1 174 ? 16.655 -19.901 9.207 1.00 92.12 174 ASP A CA 1
ATOM 1318 C C . ASP A 1 174 ? 15.321 -19.436 9.800 1.00 92.12 174 ASP A C 1
ATOM 1320 O O . ASP A 1 174 ? 14.273 -19.440 9.151 1.00 92.12 174 ASP A O 1
ATOM 1324 N N . SER A 1 175 ? 15.377 -18.975 11.047 1.00 94.75 175 SER A N 1
ATOM 1325 C CA . SER A 1 175 ? 14.252 -18.375 11.760 1.00 94.75 175 SER A CA 1
ATOM 1326 C C . SER A 1 175 ? 14.537 -16.903 12.040 1.00 94.75 175 SER A C 1
ATOM 1328 O O . SER A 1 175 ? 15.656 -16.545 12.411 1.00 94.75 175 SER A O 1
ATOM 1330 N N . TRP A 1 176 ? 13.529 -16.054 11.864 1.00 94.44 176 TRP A N 1
ATOM 1331 C CA . TRP A 1 176 ? 13.655 -14.601 11.946 1.00 94.44 176 TRP A CA 1
ATOM 1332 C C . TRP A 1 176 ? 12.544 -14.008 12.798 1.00 94.44 176 TRP A C 1
ATOM 1334 O O . TRP A 1 176 ? 11.373 -14.307 12.566 1.00 94.44 176 TRP A O 1
ATOM 1344 N N . ASP A 1 177 ? 12.896 -13.124 13.725 1.00 96.19 177 ASP A N 1
ATOM 1345 C CA . ASP A 1 177 ? 11.945 -12.232 14.380 1.00 96.19 177 ASP A CA 1
ATOM 1346 C C . ASP A 1 177 ? 11.856 -10.935 13.573 1.00 96.19 177 ASP A C 1
ATOM 1348 O O . ASP A 1 177 ? 12.825 -10.189 13.444 1.00 96.19 177 ASP A O 1
ATOM 1352 N N . ILE A 1 178 ? 10.685 -10.681 12.996 1.00 95.06 178 ILE A N 1
ATOM 1353 C CA . ILE A 1 178 ? 10.401 -9.479 12.217 1.00 95.06 178 ILE A CA 1
ATOM 1354 C C . ILE A 1 178 ? 9.571 -8.547 13.079 1.00 95.06 178 ILE A C 1
ATOM 1356 O O . ILE A 1 178 ? 8.431 -8.879 13.413 1.00 95.06 178 ILE A O 1
ATOM 1360 N N . THR A 1 179 ? 10.121 -7.381 13.396 1.00 97.25 179 THR A N 1
ATOM 1361 C CA . THR A 1 179 ? 9.391 -6.282 14.027 1.00 97.25 179 THR A CA 1
ATOM 1362 C C . THR A 1 179 ? 9.009 -5.262 12.965 1.00 97.25 179 THR A C 1
ATOM 1364 O O . THR A 1 179 ? 9.881 -4.639 12.367 1.00 97.25 179 THR A O 1
ATOM 1367 N N . GLU A 1 180 ? 7.709 -5.105 12.732 1.00 97.00 180 GLU A N 1
ATOM 1368 C CA . GLU A 1 180 ? 7.141 -4.087 11.847 1.00 97.00 180 GLU A CA 1
ATOM 1369 C C . GLU A 1 180 ? 6.607 -2.930 12.690 1.00 97.00 180 GLU A C 1
ATOM 1371 O O . GLU A 1 180 ? 5.794 -3.139 13.595 1.00 97.00 180 GLU A O 1
ATOM 1376 N N . THR A 1 181 ? 7.042 -1.720 12.352 1.00 97.94 181 THR A N 1
ATOM 1377 C CA . THR A 1 181 ? 6.564 -0.456 12.909 1.00 97.94 181 THR A CA 1
ATOM 1378 C C . THR A 1 181 ? 5.901 0.342 11.798 1.00 97.94 181 THR A C 1
ATOM 1380 O O . THR A 1 181 ? 6.561 0.699 10.826 1.00 97.94 181 THR A O 1
ATOM 1383 N N . LEU A 1 182 ? 4.615 0.647 11.949 1.00 97.88 182 LEU A N 1
ATOM 1384 C CA . LEU A 1 182 ? 3.874 1.579 11.103 1.00 97.88 182 LEU A CA 1
ATOM 1385 C C . LEU A 1 182 ? 3.690 2.886 11.863 1.00 97.88 182 LEU A C 1
ATOM 1387 O O . LEU A 1 182 ? 3.288 2.870 13.024 1.00 97.88 182 LEU A O 1
ATOM 1391 N N . GLU A 1 183 ? 3.939 4.009 11.208 1.00 97.88 183 GLU A N 1
ATOM 1392 C CA . GLU A 1 183 ? 3.817 5.333 11.799 1.00 97.88 183 GLU A CA 1
ATOM 1393 C C . GLU A 1 183 ? 3.117 6.302 10.846 1.00 97.88 183 GLU A C 1
ATOM 1395 O O . GLU A 1 183 ? 3.363 6.317 9.639 1.00 97.88 183 GLU A O 1
ATOM 1400 N N . PHE A 1 184 ? 2.244 7.131 11.414 1.00 96.62 184 PHE A N 1
ATOM 1401 C CA . PHE A 1 184 ? 1.558 8.216 10.725 1.00 96.62 184 PHE A CA 1
ATOM 1402 C C . PHE A 1 184 ? 1.789 9.505 11.507 1.00 96.62 184 PHE A C 1
ATOM 1404 O O . PHE A 1 184 ? 1.225 9.671 12.591 1.00 96.62 184 PHE A O 1
ATOM 1411 N N . ALA A 1 185 ? 2.569 10.428 10.950 1.00 94.06 185 ALA A N 1
ATOM 1412 C CA . ALA A 1 185 ? 2.877 11.722 11.549 1.00 94.06 185 ALA A CA 1
ATOM 1413 C C . ALA A 1 185 ? 2.152 12.839 10.782 1.00 94.06 185 ALA A C 1
ATOM 1415 O O . ALA A 1 185 ? 2.548 13.257 9.700 1.00 94.06 185 ALA A O 1
ATOM 1416 N N . GLY A 1 186 ? 1.029 13.325 11.312 1.00 88.12 186 GLY A N 1
ATOM 1417 C CA . GLY A 1 186 ? 0.157 14.226 10.548 1.00 88.12 186 GLY A CA 1
ATOM 1418 C C . GLY A 1 186 ? -0.434 13.555 9.292 1.00 88.12 186 GLY A C 1
ATOM 1419 O O . GLY A 1 186 ? -0.352 12.336 9.157 1.00 88.12 186 GLY A O 1
ATOM 1420 N N . PRO A 1 187 ? -1.106 14.303 8.403 1.00 84.19 187 PRO A N 1
ATOM 1421 C CA . PRO A 1 187 ? -1.944 13.717 7.352 1.00 84.19 187 PRO A CA 1
ATOM 1422 C C . PRO A 1 187 ? -1.172 13.031 6.214 1.00 84.19 187 PRO A C 1
ATOM 1424 O O . PRO A 1 187 ? -1.692 12.078 5.638 1.00 84.19 187 PRO A O 1
ATOM 1427 N N . HIS A 1 188 ? 0.042 13.480 5.903 1.00 89.50 188 HIS A N 1
ATOM 1428 C CA . HIS A 1 188 ? 0.752 13.075 4.682 1.00 89.50 188 HIS A CA 1
ATOM 1429 C C . HIS A 1 188 ? 2.153 12.516 4.936 1.00 89.50 188 HIS A C 1
ATOM 1431 O O . HIS A 1 188 ? 2.881 12.275 3.978 1.00 89.50 188 HIS A O 1
ATOM 1437 N N . THR A 1 189 ? 2.531 12.308 6.202 1.00 96.12 189 THR A N 1
ATOM 1438 C CA . THR A 1 189 ? 3.775 11.611 6.533 1.00 96.12 189 THR A CA 1
ATOM 1439 C C . THR A 1 189 ? 3.462 10.225 7.060 1.00 96.12 189 THR A C 1
ATOM 1441 O O . THR A 1 189 ? 2.802 10.059 8.089 1.00 96.12 189 THR A O 1
ATOM 1444 N N . MET A 1 190 ? 3.941 9.230 6.328 1.00 97.50 190 MET A N 1
ATOM 1445 C CA . MET A 1 190 ? 3.774 7.817 6.615 1.00 97.50 190 MET A CA 1
ATOM 1446 C C . MET A 1 190 ? 5.148 7.175 6.620 1.00 97.50 190 MET A C 1
ATOM 1448 O O . MET A 1 190 ? 5.929 7.332 5.679 1.00 97.50 190 MET A O 1
ATOM 1452 N N . ARG A 1 191 ? 5.438 6.434 7.677 1.00 97.75 191 ARG A N 1
ATOM 1453 C CA . ARG A 1 191 ? 6.698 5.728 7.828 1.00 97.75 191 ARG A CA 1
ATOM 1454 C C . ARG A 1 191 ? 6.421 4.281 8.163 1.00 97.75 191 ARG A C 1
ATOM 1456 O O . ARG A 1 191 ? 5.501 3.951 8.908 1.00 97.75 191 ARG A O 1
ATOM 1463 N N . ARG A 1 192 ? 7.246 3.412 7.607 1.00 96.94 192 ARG A N 1
ATOM 1464 C CA . ARG A 1 192 ? 7.277 2.005 7.948 1.00 96.94 192 ARG A CA 1
ATOM 1465 C C . ARG A 1 192 ? 8.708 1.565 8.170 1.00 96.94 192 ARG A C 1
ATOM 1467 O O . ARG A 1 192 ? 9.563 1.857 7.340 1.00 96.94 192 ARG A O 1
ATOM 1474 N N . VAL A 1 193 ? 8.942 0.814 9.236 1.00 96.44 193 VAL A N 1
ATOM 1475 C CA . VAL A 1 193 ? 10.233 0.189 9.518 1.00 96.44 193 VAL A CA 1
ATOM 1476 C C . VAL A 1 193 ? 10.031 -1.300 9.746 1.00 96.44 193 VAL A C 1
ATOM 1478 O O . VAL A 1 193 ? 9.254 -1.683 10.615 1.00 96.44 193 VAL A O 1
ATOM 1481 N N . ASP A 1 194 ? 10.761 -2.123 9.002 1.00 94.88 194 ASP A N 1
ATOM 1482 C CA . ASP A 1 194 ? 10.844 -3.563 9.227 1.00 94.88 194 ASP A CA 1
ATOM 1483 C C . ASP A 1 194 ? 12.242 -3.912 9.727 1.00 94.88 194 ASP A C 1
ATOM 1485 O O . ASP A 1 194 ? 13.225 -3.719 9.008 1.00 94.88 194 ASP A O 1
ATOM 1489 N N . VAL A 1 195 ? 12.335 -4.453 10.939 1.00 95.56 195 VAL A N 1
ATOM 1490 C CA . VAL A 1 195 ? 13.581 -4.955 11.527 1.00 95.56 195 VAL A CA 1
ATOM 1491 C C . VAL A 1 195 ? 13.535 -6.475 11.546 1.00 95.56 195 VAL A C 1
ATOM 1493 O O . VAL A 1 195 ? 12.677 -7.063 12.199 1.00 95.56 195 VAL A O 1
ATOM 1496 N N . TRP A 1 196 ? 14.468 -7.105 10.843 1.00 94.38 196 TRP A N 1
ATOM 1497 C CA . TRP A 1 196 ? 14.631 -8.549 10.738 1.00 94.38 196 TRP A CA 1
ATOM 1498 C C . TRP A 1 196 ? 15.794 -8.982 11.617 1.00 94.38 196 TRP A C 1
ATOM 1500 O O . TRP A 1 196 ? 16.942 -8.623 11.351 1.00 94.38 196 TRP A O 1
ATOM 1510 N N . GLN A 1 197 ? 15.499 -9.757 12.654 1.00 96.06 197 GLN A N 1
ATOM 1511 C CA . GLN A 1 197 ? 16.486 -10.273 13.593 1.00 96.06 197 GLN A CA 1
ATOM 1512 C C . GLN A 1 197 ? 16.622 -11.780 13.425 1.00 96.06 197 GLN A C 1
ATOM 1514 O O . GLN A 1 197 ? 15.650 -12.514 13.607 1.00 96.06 197 GLN A O 1
ATOM 1519 N N . LYS A 1 198 ? 17.819 -12.259 13.076 1.00 95.25 198 LYS A N 1
ATOM 1520 C CA . LYS A 1 198 ? 18.053 -13.700 12.929 1.00 95.25 198 LYS A CA 1
ATOM 1521 C C . LYS A 1 198 ? 18.047 -14.363 14.305 1.00 95.25 198 LYS A C 1
ATOM 1523 O O . LYS A 1 198 ? 18.832 -14.000 15.181 1.00 95.25 198 LYS A O 1
ATOM 1528 N N . VAL A 1 199 ? 17.194 -15.364 14.500 1.00 96.06 199 VAL A N 1
ATOM 1529 C CA . VAL A 1 199 ? 17.134 -16.118 15.758 1.00 96.06 199 VAL A CA 1
ATOM 1530 C C . VAL A 1 199 ? 18.416 -16.937 15.903 1.00 96.06 199 VAL A C 1
ATOM 1532 O O . VAL A 1 199 ? 18.724 -17.774 15.059 1.00 96.06 199 VAL A O 1
ATOM 1535 N N . GLY A 1 200 ? 19.177 -16.679 16.970 1.00 96.25 200 GLY A N 1
ATOM 1536 C CA . GLY A 1 200 ? 20.498 -17.283 17.183 1.00 96.25 200 GLY A CA 1
ATOM 1537 C C . GLY A 1 200 ? 21.616 -16.693 16.313 1.00 96.25 200 GLY A C 1
ATOM 1538 O O . GLY A 1 200 ? 22.729 -17.212 16.336 1.00 96.25 200 GLY A O 1
ATOM 1539 N N . GLY A 1 201 ? 21.337 -15.629 15.554 1.00 93.94 201 GLY A N 1
ATOM 1540 C CA . GLY A 1 201 ? 22.342 -14.888 14.798 1.00 93.94 201 GLY A CA 1
ATOM 1541 C C . GLY A 1 201 ? 23.029 -13.794 15.617 1.00 93.94 201 GLY A C 1
ATOM 1542 O O . GLY A 1 201 ? 22.818 -13.625 16.818 1.00 93.94 201 GLY A O 1
ATOM 1543 N N . THR A 1 202 ? 23.863 -13.024 14.933 1.00 93.88 202 THR A N 1
ATOM 1544 C CA . THR A 1 202 ? 24.571 -11.850 15.445 1.00 93.88 202 THR A CA 1
ATOM 1545 C C . THR A 1 202 ? 23.945 -10.564 14.892 1.00 93.88 202 THR A C 1
ATOM 1547 O O . THR A 1 202 ? 23.233 -10.606 13.891 1.00 93.88 202 THR A O 1
ATOM 1550 N N . PRO A 1 203 ? 24.252 -9.376 15.449 1.00 91.62 203 PRO A N 1
ATOM 1551 C CA . PRO A 1 203 ? 23.774 -8.111 14.883 1.00 91.62 203 PRO A CA 1
ATOM 1552 C C . PRO A 1 203 ? 24.143 -7.878 13.409 1.00 91.62 203 PRO A C 1
ATOM 1554 O O . PRO A 1 203 ? 23.466 -7.107 12.739 1.00 91.62 203 PRO A O 1
ATOM 1557 N N . LYS A 1 204 ? 25.190 -8.540 12.893 1.00 89.44 204 LYS A N 1
ATOM 1558 C CA . LYS A 1 204 ? 25.589 -8.461 11.477 1.00 89.44 204 LYS A CA 1
ATOM 1559 C C . LYS A 1 204 ? 24.638 -9.212 10.545 1.00 89.44 204 LYS A C 1
ATOM 1561 O O . LYS A 1 204 ? 24.622 -8.924 9.354 1.00 89.44 204 LYS A O 1
ATOM 1566 N N . ASP A 1 205 ? 23.871 -10.152 11.089 1.00 89.00 205 ASP A N 1
ATOM 1567 C CA . ASP A 1 205 ? 22.870 -10.925 10.357 1.00 89.00 205 ASP A CA 1
ATOM 1568 C C . ASP A 1 205 ? 21.526 -10.191 10.286 1.00 89.00 205 ASP A C 1
ATOM 1570 O O . ASP A 1 205 ? 20.620 -10.639 9.590 1.00 89.00 205 ASP A O 1
ATOM 1574 N N . ASN A 1 206 ? 21.373 -9.080 11.012 1.00 90.88 206 ASN A N 1
ATOM 1575 C CA . ASN A 1 206 ? 20.121 -8.343 11.074 1.00 90.88 206 ASN A CA 1
ATOM 1576 C C . ASN A 1 206 ? 19.977 -7.390 9.886 1.00 90.88 206 ASN A C 1
ATOM 1578 O O . ASN A 1 206 ? 20.928 -6.730 9.461 1.00 90.88 206 ASN A O 1
ATOM 1582 N N . TYR A 1 207 ? 18.745 -7.248 9.406 1.00 89.81 207 TYR A N 1
ATOM 1583 C CA . TYR A 1 207 ? 18.400 -6.311 8.343 1.00 89.81 207 TYR A CA 1
ATOM 1584 C C . TYR A 1 207 ? 17.358 -5.323 8.836 1.00 89.81 207 TYR A C 1
ATOM 1586 O O . TYR A 1 207 ? 16.507 -5.640 9.661 1.00 89.81 207 TYR A O 1
ATOM 1594 N N . GLN A 1 208 ? 17.411 -4.119 8.292 1.00 91.88 208 GLN A N 1
ATOM 1595 C CA . GLN A 1 208 ? 16.406 -3.100 8.500 1.00 91.88 208 GLN A CA 1
ATOM 1596 C C . GLN A 1 208 ? 16.071 -2.486 7.156 1.00 91.88 208 GLN A C 1
ATOM 1598 O O . GLN A 1 208 ? 16.957 -2.237 6.335 1.00 91.88 208 GLN A O 1
ATOM 1603 N N . TYR A 1 209 ? 14.791 -2.224 6.964 1.00 91.38 209 TYR A N 1
ATOM 1604 C CA . TYR A 1 209 ? 14.306 -1.443 5.848 1.00 91.38 209 TYR A CA 1
ATOM 1605 C C . TYR A 1 209 ? 13.346 -0.405 6.373 1.00 91.38 209 TYR A C 1
ATOM 1607 O O . TYR A 1 209 ? 12.477 -0.698 7.191 1.00 91.38 209 TYR A O 1
ATOM 1615 N N . GLU A 1 210 ? 13.511 0.807 5.883 1.00 95.19 210 GLU A N 1
ATOM 1616 C CA . GLU A 1 210 ? 12.641 1.917 6.197 1.00 95.19 210 GLU A CA 1
ATOM 1617 C C . GLU A 1 210 ? 12.034 2.444 4.911 1.00 95.19 210 GLU A C 1
ATOM 1619 O O . GLU A 1 210 ? 12.754 2.713 3.959 1.00 95.19 210 GLU A O 1
ATOM 1624 N N . THR A 1 211 ? 10.717 2.595 4.882 1.00 96.25 211 THR A N 1
ATOM 1625 C CA . THR A 1 211 ? 10.030 3.365 3.850 1.00 96.25 211 THR A CA 1
ATOM 1626 C C . THR A 1 211 ? 9.446 4.613 4.483 1.00 96.25 211 THR A C 1
ATOM 1628 O O . THR A 1 211 ? 8.707 4.516 5.461 1.00 96.25 211 THR A O 1
ATOM 1631 N N . LEU A 1 212 ? 9.773 5.772 3.923 1.00 97.31 212 LEU A N 1
ATOM 1632 C CA . LEU A 1 212 ? 9.274 7.070 4.356 1.00 97.31 212 LEU A CA 1
ATOM 1633 C C . LEU A 1 212 ? 8.617 7.760 3.168 1.00 97.31 212 LEU A C 1
ATOM 1635 O O . LEU A 1 212 ? 9.244 7.928 2.124 1.00 97.31 212 LEU A O 1
ATOM 1639 N N . VAL A 1 213 ? 7.375 8.190 3.353 1.00 97.88 213 VAL A N 1
ATOM 1640 C CA . VAL A 1 213 ? 6.673 9.083 2.435 1.00 97.88 213 VAL A CA 1
ATOM 1641 C C . VAL A 1 213 ? 6.245 10.321 3.205 1.00 97.88 213 VAL A C 1
ATOM 1643 O O . VAL A 1 213 ? 5.664 10.214 4.280 1.00 97.88 213 VAL A O 1
ATOM 1646 N N . THR A 1 214 ? 6.553 11.485 2.651 1.00 97.06 214 THR A N 1
ATOM 1647 C CA . THR A 1 214 ? 6.108 12.816 3.070 1.00 97.06 214 THR A CA 1
ATOM 1648 C C . THR A 1 214 ? 5.493 13.520 1.847 1.00 97.06 214 THR A C 1
ATOM 1650 O O . THR A 1 214 ? 5.531 12.973 0.738 1.00 97.06 214 THR A O 1
ATOM 1653 N N . PRO A 1 215 ? 4.948 14.744 1.976 1.00 94.44 215 PRO A N 1
ATOM 1654 C CA . PRO A 1 215 ? 4.568 15.535 0.805 1.00 94.44 215 PRO A CA 1
ATOM 1655 C C . PRO A 1 215 ? 5.702 15.673 -0.224 1.00 94.44 215 PRO A C 1
ATOM 1657 O O . PRO A 1 215 ? 5.469 15.481 -1.418 1.00 94.44 215 PRO A O 1
ATOM 1660 N N . ASP A 1 216 ? 6.925 15.907 0.256 1.00 95.56 216 ASP A N 1
ATOM 1661 C CA . ASP A 1 216 ? 8.070 16.304 -0.569 1.00 95.56 216 ASP A CA 1
ATOM 1662 C C . ASP A 1 216 ? 8.981 15.140 -0.972 1.00 95.56 216 ASP A C 1
ATOM 1664 O O . ASP A 1 216 ? 9.779 15.269 -1.900 1.00 95.56 216 ASP A O 1
ATOM 1668 N N . THR A 1 217 ? 8.914 14.005 -0.270 1.00 95.81 217 THR A N 1
ATOM 1669 C CA . THR A 1 217 ? 9.813 12.878 -0.529 1.00 95.81 217 THR A CA 1
ATOM 1670 C C . THR A 1 217 ? 9.134 11.530 -0.363 1.00 95.81 217 THR A C 1
ATOM 1672 O O . THR A 1 217 ? 8.234 11.355 0.451 1.00 95.81 217 THR A O 1
ATOM 1675 N N . ALA A 1 218 ? 9.601 10.552 -1.126 1.00 96.94 218 ALA A N 1
ATOM 1676 C CA . ALA A 1 218 ? 9.236 9.157 -0.976 1.00 96.94 218 ALA A CA 1
ATOM 1677 C C . ALA A 1 218 ? 10.505 8.328 -1.178 1.00 96.94 218 ALA A C 1
ATOM 1679 O O . ALA A 1 218 ? 11.112 8.371 -2.249 1.00 96.94 218 ALA A O 1
ATOM 1680 N N . VAL A 1 219 ? 10.946 7.605 -0.152 1.00 95.31 219 VAL A N 1
ATOM 1681 C CA . VAL A 1 219 ? 12.213 6.866 -0.174 1.00 95.31 219 VAL A CA 1
ATOM 1682 C C . VAL A 1 219 ? 12.111 5.526 0.536 1.00 95.31 219 VAL A C 1
ATOM 1684 O O . VAL A 1 219 ? 11.321 5.353 1.462 1.00 95.31 219 VAL A O 1
ATOM 1687 N N . ILE A 1 220 ? 12.964 4.593 0.116 1.00 91.81 220 ILE A N 1
ATOM 1688 C CA . ILE A 1 220 ? 13.277 3.372 0.850 1.00 91.81 220 ILE A CA 1
ATOM 1689 C C . ILE A 1 220 ? 14.764 3.350 1.219 1.00 91.81 220 ILE A C 1
ATOM 1691 O O . ILE A 1 220 ? 15.626 3.534 0.357 1.00 91.81 220 ILE A O 1
ATOM 1695 N N . THR A 1 221 ? 15.065 3.100 2.488 1.00 89.50 221 THR A N 1
ATOM 1696 C CA . THR A 1 221 ? 16.420 3.023 3.041 1.00 89.50 221 THR A CA 1
ATOM 1697 C C . THR A 1 221 ? 16.690 1.605 3.527 1.00 89.50 221 THR A C 1
ATOM 1699 O O . THR A 1 221 ? 15.940 1.077 4.344 1.00 89.50 221 THR A O 1
ATOM 1702 N N . SER A 1 222 ? 17.746 0.967 3.018 1.00 86.31 222 SER A N 1
ATOM 1703 C CA . SER A 1 222 ? 18.180 -0.369 3.458 1.00 86.31 222 SER A CA 1
ATOM 1704 C C . SER A 1 222 ? 19.186 -0.314 4.611 1.00 86.31 222 SER A C 1
ATOM 1706 O O . SER A 1 222 ? 19.750 0.735 4.909 1.00 86.31 222 SER A O 1
ATOM 1708 N N . SER A 1 223 ? 19.472 -1.465 5.226 1.00 83.38 223 SER A N 1
ATOM 1709 C CA . SER A 1 223 ? 20.359 -1.603 6.396 1.00 83.38 223 SER A CA 1
ATOM 1710 C C . SER A 1 223 ? 21.777 -1.063 6.208 1.00 83.38 223 SER A C 1
ATOM 1712 O O . SER A 1 223 ? 22.418 -0.664 7.173 1.00 83.38 223 SER A O 1
ATOM 1714 N N . ASN A 1 224 ? 22.269 -1.021 4.971 1.00 82.00 224 ASN A N 1
ATOM 1715 C CA . ASN A 1 224 ? 23.563 -0.429 4.623 1.00 82.00 224 ASN A CA 1
ATOM 1716 C C . ASN A 1 224 ? 23.518 1.105 4.452 1.00 82.00 224 ASN A C 1
ATOM 1718 O O . ASN A 1 224 ? 24.482 1.687 3.963 1.00 82.00 224 ASN A O 1
ATOM 1722 N N . GLY A 1 225 ? 22.395 1.753 4.778 1.00 85.62 225 GLY A N 1
ATOM 1723 C CA . GLY A 1 225 ? 22.182 3.196 4.638 1.00 85.62 225 GLY A CA 1
ATOM 1724 C C . GLY A 1 225 ? 21.847 3.661 3.218 1.00 85.62 225 GLY A C 1
ATOM 1725 O O . GLY A 1 225 ? 21.601 4.849 3.004 1.00 85.62 225 GLY A O 1
ATOM 1726 N N . ARG A 1 226 ? 21.805 2.761 2.223 1.00 85.88 226 ARG A N 1
ATOM 1727 C CA . ARG A 1 226 ? 21.458 3.140 0.848 1.00 85.88 226 ARG A CA 1
ATOM 1728 C C . ARG A 1 226 ? 19.998 3.570 0.781 1.00 85.88 226 ARG A C 1
ATOM 1730 O O . ARG A 1 226 ? 19.100 2.764 1.008 1.00 85.88 226 ARG A O 1
ATOM 1737 N N . THR A 1 227 ? 19.787 4.820 0.387 1.00 89.25 227 THR A N 1
ATOM 1738 C CA . THR A 1 227 ? 18.464 5.406 0.157 1.00 89.25 227 THR A CA 1
ATOM 1739 C C . THR A 1 227 ? 18.144 5.381 -1.335 1.00 89.25 227 THR A C 1
ATOM 1741 O O . THR A 1 227 ? 18.977 5.753 -2.158 1.00 89.25 227 THR A O 1
ATOM 1744 N N . THR A 1 228 ? 16.952 4.919 -1.701 1.00 88.38 228 THR A N 1
ATOM 1745 C CA . THR A 1 228 ? 16.449 4.912 -3.082 1.00 88.38 228 THR A CA 1
ATOM 1746 C C . THR A 1 228 ? 15.116 5.642 -3.132 1.00 88.38 228 THR A C 1
ATOM 1748 O O . THR A 1 228 ? 14.234 5.352 -2.328 1.00 88.38 228 THR A O 1
ATOM 1751 N N . ALA A 1 229 ? 14.953 6.564 -4.079 1.00 92.06 229 ALA A N 1
ATOM 1752 C CA . ALA A 1 229 ? 13.676 7.236 -4.291 1.00 92.06 229 ALA A CA 1
ATOM 1753 C C . ALA A 1 229 ? 12.593 6.239 -4.741 1.00 92.06 229 ALA A C 1
ATOM 1755 O O . ALA A 1 229 ? 12.822 5.387 -5.606 1.00 92.06 229 ALA A O 1
ATOM 1756 N N . LEU A 1 230 ? 11.404 6.362 -4.160 1.00 93.94 230 LEU A N 1
ATOM 1757 C CA . LEU A 1 230 ? 10.189 5.724 -4.639 1.00 93.94 230 LEU A CA 1
ATOM 1758 C C . LEU A 1 230 ? 9.601 6.604 -5.735 1.00 93.94 230 LEU A C 1
ATOM 1760 O O . LEU A 1 230 ? 9.083 7.685 -5.475 1.00 93.94 230 LEU A O 1
ATOM 1764 N N . VAL A 1 231 ? 9.691 6.118 -6.965 1.00 95.25 231 VAL A N 1
ATOM 1765 C CA . VAL A 1 231 ? 8.991 6.709 -8.110 1.00 95.25 231 VAL A CA 1
ATOM 1766 C C . VAL A 1 231 ? 7.476 6.601 -7.920 1.00 95.25 231 VAL A C 1
ATOM 1768 O O . VAL A 1 231 ? 7.017 5.753 -7.150 1.00 95.25 231 VAL A O 1
ATOM 1771 N N . ASP A 1 232 ? 6.714 7.433 -8.623 1.00 94.75 232 ASP A N 1
ATOM 1772 C CA . ASP A 1 232 ? 5.287 7.674 -8.371 1.00 94.75 232 ASP A CA 1
ATOM 1773 C C . ASP A 1 232 ? 4.458 6.395 -8.207 1.00 94.75 232 ASP A C 1
ATOM 1775 O O . ASP A 1 232 ? 3.831 6.206 -7.165 1.00 94.75 232 ASP A O 1
ATOM 1779 N N . SER A 1 233 ? 4.521 5.446 -9.147 1.00 93.62 233 SER A N 1
ATOM 1780 C CA . SER A 1 233 ? 3.761 4.192 -9.032 1.00 93.62 233 SER A CA 1
ATOM 1781 C C . SER A 1 233 ? 4.108 3.357 -7.789 1.00 93.62 233 SER A C 1
ATOM 1783 O O . SER A 1 233 ? 3.246 2.665 -7.235 1.00 93.62 233 SER A O 1
ATOM 1785 N N . ARG A 1 234 ? 5.356 3.424 -7.309 1.00 94.25 234 ARG A N 1
ATOM 1786 C CA . ARG A 1 234 ? 5.782 2.761 -6.068 1.00 94.25 234 ARG A CA 1
ATOM 1787 C C . ARG A 1 234 ? 5.346 3.552 -4.838 1.00 94.25 234 ARG A C 1
ATOM 1789 O O . ARG A 1 234 ? 4.890 2.937 -3.880 1.00 94.25 234 ARG A O 1
ATOM 1796 N N . ARG A 1 235 ? 5.427 4.886 -4.869 1.00 95.50 235 ARG A N 1
ATOM 1797 C CA . ARG A 1 235 ? 4.875 5.760 -3.821 1.00 95.50 235 ARG A CA 1
ATOM 1798 C C . ARG A 1 235 ? 3.387 5.471 -3.611 1.00 95.50 235 ARG A C 1
ATOM 1800 O O . ARG A 1 235 ? 2.997 5.143 -2.495 1.00 95.50 235 ARG A O 1
ATOM 1807 N N . THR A 1 236 ? 2.597 5.462 -4.685 1.00 94.31 236 THR A N 1
ATOM 1808 C CA . THR A 1 236 ? 1.157 5.163 -4.636 1.00 94.31 236 THR A CA 1
ATOM 1809 C C . THR A 1 236 ? 0.874 3.790 -4.032 1.00 94.31 236 THR A C 1
ATOM 1811 O O . THR A 1 236 ? -0.071 3.628 -3.267 1.00 94.31 236 THR A O 1
ATOM 1814 N N . ALA A 1 237 ? 1.691 2.775 -4.327 1.00 93.69 237 ALA A N 1
ATOM 1815 C CA . ALA A 1 237 ? 1.514 1.462 -3.715 1.00 93.69 237 ALA A CA 1
ATOM 1816 C C . ALA A 1 237 ? 1.793 1.460 -2.202 1.00 93.69 237 ALA A C 1
ATOM 1818 O O . ALA A 1 237 ? 1.142 0.721 -1.461 1.00 93.69 237 ALA A O 1
ATOM 1819 N N . PHE A 1 238 ? 2.753 2.266 -1.736 1.00 95.62 238 PHE A N 1
ATOM 1820 C CA . PHE A 1 238 ? 3.037 2.414 -0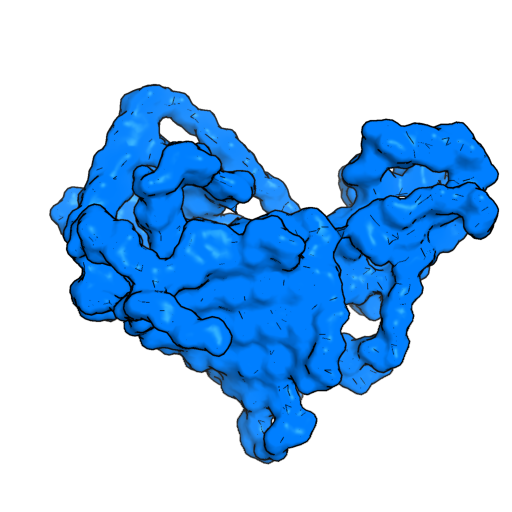.308 1.00 95.62 238 PHE A CA 1
ATOM 1821 C C . PHE A 1 238 ? 1.920 3.168 0.401 1.00 95.62 238 PHE A C 1
ATOM 1823 O O . PHE A 1 238 ? 1.401 2.684 1.405 1.00 95.62 238 PHE A O 1
ATOM 1830 N N . GLU A 1 239 ? 1.499 4.299 -0.160 1.00 95.56 239 GLU A N 1
ATOM 1831 C CA . GLU A 1 239 ? 0.349 5.059 0.327 1.00 95.56 239 GLU A CA 1
ATOM 1832 C C . GLU A 1 239 ? -0.893 4.165 0.379 1.00 95.56 239 GLU A C 1
ATOM 1834 O O . GLU A 1 239 ? -1.575 4.149 1.396 1.00 95.56 239 GLU A O 1
ATOM 1839 N N . ARG A 1 240 ? -1.119 3.301 -0.622 1.00 94.62 240 ARG A N 1
ATOM 1840 C CA . ARG A 1 240 ? -2.204 2.309 -0.604 1.00 94.62 240 ARG A CA 1
ATOM 1841 C C . ARG A 1 240 ? -2.150 1.354 0.578 1.00 94.62 240 ARG A C 1
ATOM 1843 O O . ARG A 1 240 ? -3.169 1.120 1.228 1.00 94.62 240 ARG A O 1
ATOM 1850 N N . LEU A 1 241 ? -0.979 0.790 0.867 1.00 94.44 241 LEU A N 1
ATOM 1851 C CA . LEU A 1 241 ? -0.795 -0.087 2.025 1.00 94.44 241 LEU A CA 1
ATOM 1852 C C . LEU A 1 241 ? -1.115 0.644 3.338 1.00 94.44 241 LEU A C 1
ATOM 1854 O O . LEU A 1 241 ? -1.773 0.088 4.220 1.00 94.44 241 LEU A O 1
ATOM 1858 N N . MET A 1 242 ? -0.641 1.881 3.463 1.00 96.88 242 MET A N 1
ATOM 1859 C CA . MET A 1 242 ? -0.788 2.685 4.674 1.00 96.88 242 MET A CA 1
ATOM 1860 C C . MET A 1 242 ? -2.219 3.219 4.840 1.00 96.88 242 MET A C 1
ATOM 1862 O O . MET A 1 242 ? -2.772 3.188 5.936 1.00 96.88 242 MET A O 1
ATOM 1866 N N . ASN A 1 243 ? -2.878 3.619 3.758 1.00 96.06 243 ASN A N 1
ATOM 1867 C CA . ASN A 1 243 ? -4.244 4.144 3.765 1.00 96.06 243 ASN A CA 1
ATOM 1868 C C . ASN A 1 243 ? -5.300 3.088 4.113 1.00 96.06 243 ASN A C 1
ATOM 1870 O O . ASN A 1 243 ? -6.380 3.425 4.591 1.00 96.06 243 ASN A O 1
ATOM 1874 N N . ARG A 1 244 ? -4.976 1.801 3.969 1.00 95.81 244 ARG A N 1
ATOM 1875 C CA . ARG A 1 244 ? -5.825 0.694 4.435 1.00 95.81 244 ARG A CA 1
ATOM 1876 C C . ARG A 1 244 ? -5.793 0.502 5.953 1.00 95.81 244 ARG A C 1
ATOM 1878 O O . ARG A 1 244 ? -6.571 -0.288 6.477 1.00 95.81 244 ARG A O 1
ATOM 1885 N N . GLN A 1 245 ? -4.915 1.190 6.688 1.00 97.12 245 GLN A N 1
ATOM 1886 C CA . GLN A 1 245 ? -4.890 1.063 8.145 1.00 97.12 245 GLN A CA 1
ATOM 1887 C C . GLN A 1 245 ? -6.145 1.692 8.774 1.00 97.12 245 GLN A C 1
ATOM 1889 O O . GLN A 1 245 ? -6.527 2.800 8.386 1.00 97.12 245 GLN A O 1
ATOM 1894 N N . PRO A 1 246 ? -6.751 1.064 9.804 1.00 97.62 246 PRO A N 1
ATOM 1895 C CA . PRO A 1 246 ? -7.959 1.585 10.445 1.00 97.62 246 PRO A CA 1
ATOM 1896 C C . PRO A 1 246 ? -7.845 3.050 10.898 1.00 97.62 246 PRO A C 1
ATOM 1898 O O . PRO A 1 246 ? -8.765 3.845 10.712 1.00 97.62 246 PRO A O 1
ATOM 1901 N N . TYR A 1 247 ? -6.685 3.439 11.433 1.00 97.12 247 TYR A N 1
ATOM 1902 C CA . TYR A 1 247 ? -6.414 4.823 11.819 1.00 97.12 247 TYR A CA 1
ATOM 1903 C C . TYR A 1 247 ? -6.447 5.803 10.634 1.00 97.12 247 TYR A C 1
ATOM 1905 O O . TYR A 1 247 ? -6.989 6.903 10.760 1.00 97.12 247 TYR A O 1
ATOM 1913 N N . ALA A 1 248 ? -5.896 5.413 9.480 1.00 97.19 248 ALA A N 1
ATOM 1914 C CA . ALA A 1 248 ? -5.871 6.252 8.286 1.00 97.19 248 ALA A CA 1
ATOM 1915 C C . ALA A 1 248 ? -7.290 6.518 7.763 1.00 97.19 248 ALA A C 1
ATOM 1917 O O . ALA A 1 248 ? -7.624 7.668 7.481 1.00 97.19 248 ALA A O 1
ATOM 1918 N N . ILE A 1 249 ? -8.145 5.491 7.746 1.00 97.88 249 ILE A N 1
ATOM 1919 C CA . ILE A 1 249 ? -9.556 5.599 7.343 1.00 97.88 249 ILE A CA 1
ATOM 1920 C C . ILE A 1 249 ? -10.320 6.556 8.268 1.00 97.88 249 ILE A C 1
ATOM 1922 O O . ILE A 1 249 ? -10.978 7.483 7.793 1.00 97.88 249 ILE A O 1
ATOM 1926 N N . MET A 1 250 ? -10.197 6.387 9.593 1.00 97.62 250 MET A N 1
ATOM 1927 C CA . MET A 1 250 ? -10.853 7.286 10.554 1.00 97.62 250 MET A CA 1
ATOM 1928 C C . MET A 1 250 ? -10.383 8.735 10.400 1.00 97.62 250 MET A C 1
ATOM 1930 O O . MET A 1 250 ? -11.183 9.661 10.512 1.00 97.62 250 MET A O 1
ATOM 1934 N N . ARG A 1 251 ? -9.092 8.961 10.125 1.00 96.06 251 ARG A N 1
ATOM 1935 C CA . ARG A 1 251 ? -8.585 10.317 9.882 1.00 96.06 251 ARG A CA 1
ATOM 1936 C C . ARG A 1 251 ? -9.047 10.897 8.554 1.00 96.06 251 ARG A C 1
ATOM 1938 O O . ARG A 1 251 ? -9.355 12.086 8.522 1.00 96.06 251 ARG A O 1
ATOM 1945 N N . ALA A 1 252 ? -9.134 10.097 7.493 1.00 97.06 252 ALA A N 1
ATOM 1946 C CA . ALA A 1 252 ? -9.629 10.543 6.191 1.00 97.06 252 ALA A CA 1
ATOM 1947 C C . ALA A 1 252 ? -11.051 11.119 6.287 1.00 97.06 252 ALA A C 1
ATOM 1949 O O . ALA A 1 252 ? -11.366 12.094 5.612 1.00 97.06 252 ALA A O 1
ATOM 1950 N N . HIS A 1 253 ? -11.879 10.600 7.199 1.00 96.94 253 HIS A N 1
ATOM 1951 C CA . HIS A 1 253 ? -13.230 11.111 7.444 1.00 96.94 253 HIS A CA 1
ATOM 1952 C C . HIS A 1 253 ? -13.265 12.577 7.920 1.00 96.94 253 HIS A C 1
ATOM 1954 O O . HIS A 1 253 ? -14.243 13.284 7.690 1.00 96.94 253 HIS A O 1
ATOM 1960 N N . TYR A 1 254 ? -12.178 13.077 8.515 1.00 95.50 254 TYR A N 1
ATOM 1961 C CA . TYR A 1 254 ? -12.053 14.471 8.958 1.00 95.50 254 TYR A CA 1
ATOM 1962 C C . TYR A 1 254 ? -11.167 15.335 8.050 1.00 95.50 254 TYR A C 1
ATOM 1964 O O . TYR A 1 254 ? -10.802 16.444 8.444 1.00 95.50 254 TYR A O 1
ATOM 1972 N N . ARG A 1 255 ? -10.836 14.840 6.853 1.00 93.31 255 ARG A N 1
ATOM 1973 C CA . ARG A 1 255 ? -9.992 15.496 5.849 1.00 93.31 255 ARG A CA 1
ATOM 1974 C C . ARG A 1 255 ? -10.732 15.585 4.514 1.00 93.31 255 ARG A C 1
ATOM 1976 O O . ARG A 1 255 ? -10.668 14.637 3.729 1.00 93.31 255 ARG A O 1
ATOM 1983 N N . PRO A 1 256 ? -11.447 16.686 4.233 1.00 91.44 256 PRO A N 1
ATOM 1984 C CA . PRO A 1 256 ? -12.164 16.841 2.969 1.00 91.44 256 PRO A CA 1
ATOM 1985 C C . PRO A 1 256 ? -11.273 16.624 1.737 1.00 91.44 256 PRO A C 1
ATOM 1987 O O . PRO A 1 256 ? -11.710 16.027 0.757 1.00 91.44 256 PRO A O 1
ATOM 1990 N N . GLU A 1 257 ? -10.005 17.034 1.810 1.00 93.50 257 GLU A N 1
ATOM 1991 C CA . GLU A 1 257 ? -9.004 16.871 0.754 1.00 93.50 257 GLU A CA 1
ATOM 1992 C C . GLU A 1 257 ? -8.645 15.410 0.451 1.00 93.50 257 GLU A C 1
ATOM 1994 O O . GLU A 1 257 ? -8.163 15.121 -0.640 1.00 93.50 257 GLU A O 1
ATOM 1999 N N . ALA A 1 258 ? -8.912 14.476 1.373 1.00 92.94 258 ALA A N 1
ATOM 2000 C CA . ALA A 1 258 ? -8.686 13.048 1.141 1.00 92.94 258 ALA A CA 1
ATOM 2001 C C . ALA A 1 258 ? -9.691 12.448 0.142 1.00 92.94 258 ALA A C 1
ATOM 2003 O O . ALA A 1 258 ? -9.451 11.368 -0.398 1.00 92.94 258 ALA A O 1
ATOM 2004 N N . GLY A 1 259 ? -10.829 13.118 -0.084 1.00 95.06 259 GLY A N 1
ATOM 2005 C CA . GLY A 1 259 ? -11.875 12.627 -0.980 1.00 95.06 259 GLY A CA 1
ATOM 2006 C C . GLY A 1 259 ? -12.514 11.323 -0.498 1.00 95.06 259 GLY A C 1
ATOM 2007 O O . GLY A 1 259 ? -12.792 10.448 -1.316 1.00 95.06 259 GLY A O 1
ATOM 2008 N N . LEU A 1 260 ? -12.715 11.170 0.820 1.00 97.50 260 LEU A N 1
ATOM 2009 C CA . LEU A 1 260 ? -13.307 9.956 1.380 1.00 97.50 260 LEU A CA 1
ATOM 2010 C C . LEU A 1 260 ? -14.738 9.744 0.879 1.00 97.50 260 LEU A C 1
ATOM 2012 O O . LEU A 1 260 ? -15.647 10.529 1.148 1.00 97.50 260 LEU A O 1
ATOM 2016 N N . LEU A 1 261 ? -14.939 8.594 0.251 1.00 98.19 261 LEU A N 1
ATOM 2017 C CA . LEU A 1 261 ? -16.228 7.969 0.022 1.00 98.19 261 LEU A CA 1
ATOM 2018 C C . LEU A 1 261 ? -16.402 6.830 1.023 1.00 98.19 261 LEU A C 1
ATOM 2020 O O . LEU A 1 261 ? -15.468 6.075 1.284 1.00 98.19 261 LEU A O 1
ATOM 2024 N N . ALA A 1 262 ? -17.606 6.685 1.563 1.00 98.50 262 ALA A N 1
ATOM 2025 C CA . ALA A 1 262 ? -17.982 5.567 2.415 1.00 98.50 262 ALA A CA 1
ATOM 2026 C C . ALA A 1 262 ? -19.400 5.149 2.051 1.00 98.50 262 ALA A C 1
ATOM 2028 O O . ALA A 1 262 ? -20.327 5.933 2.223 1.00 98.50 262 ALA A O 1
ATOM 2029 N N . LEU A 1 263 ? -19.568 3.940 1.527 1.00 98.75 263 LEU A N 1
ATOM 2030 C CA . LEU A 1 263 ? -20.845 3.438 1.034 1.00 98.75 263 LEU A CA 1
ATOM 2031 C C . LEU A 1 263 ? -21.237 2.197 1.820 1.00 98.75 263 LEU A C 1
ATOM 2033 O O . LEU A 1 263 ? -20.466 1.241 1.886 1.00 98.75 263 LEU A O 1
ATOM 2037 N N . LYS A 1 264 ? -22.451 2.176 2.368 1.00 98.62 264 LYS A N 1
ATOM 2038 C CA . LYS A 1 264 ? -23.032 0.946 2.901 1.00 98.62 264 LYS A CA 1
ATOM 2039 C C . LYS A 1 264 ? -23.487 0.052 1.750 1.00 98.62 264 LYS A C 1
ATOM 2041 O O . LYS A 1 264 ? -24.397 0.404 1.001 1.00 98.62 264 LYS A O 1
ATOM 2046 N N . THR A 1 265 ? -22.859 -1.108 1.621 1.00 98.31 265 THR A N 1
ATOM 2047 C CA . THR A 1 265 ? -23.111 -2.080 0.550 1.00 98.31 265 THR A CA 1
ATOM 2048 C C . THR A 1 265 ? -24.023 -3.218 0.988 1.00 98.31 265 THR A C 1
ATOM 2050 O O . THR A 1 265 ? -24.593 -3.898 0.139 1.00 98.31 265 THR A O 1
ATOM 2053 N N . GLY A 1 266 ? -24.211 -3.413 2.295 1.00 98.38 266 GLY A N 1
ATOM 2054 C CA . GLY A 1 266 ? -25.109 -4.434 2.819 1.00 98.38 266 GLY A CA 1
ATOM 2055 C C . GLY A 1 266 ? -25.105 -4.526 4.340 1.00 98.38 266 GLY A C 1
ATOM 2056 O O . GLY A 1 266 ? -24.594 -3.650 5.040 1.00 98.38 266 GLY A O 1
ATOM 2057 N N . GLU A 1 267 ? -25.689 -5.610 4.838 1.00 98.50 267 GLU A N 1
ATOM 2058 C CA . GLU A 1 267 ? -25.682 -6.004 6.246 1.00 98.50 267 GLU A CA 1
ATOM 2059 C C . GLU A 1 267 ? -25.529 -7.522 6.348 1.00 98.50 267 GLU A C 1
ATOM 2061 O O . GLU A 1 267 ? -25.905 -8.250 5.428 1.00 98.50 267 GLU A O 1
ATOM 2066 N N . GLY A 1 268 ? -25.040 -8.006 7.484 1.00 98.00 268 GLY A N 1
ATOM 2067 C CA . GLY A 1 268 ? -24.985 -9.436 7.765 1.00 98.00 268 GLY A CA 1
ATOM 2068 C C . GLY A 1 268 ? -24.468 -9.729 9.164 1.00 98.00 268 GLY A C 1
ATOM 2069 O O . GLY A 1 268 ? -24.369 -8.830 9.998 1.00 98.00 268 GLY A O 1
ATOM 2070 N N . THR A 1 269 ? -24.151 -10.992 9.426 1.00 97.56 269 THR A N 1
ATOM 2071 C CA . THR A 1 269 ? -23.626 -11.442 10.719 1.00 97.56 269 THR A CA 1
ATOM 2072 C C . THR A 1 269 ? -22.224 -12.001 10.532 1.00 97.56 269 THR A C 1
ATOM 2074 O O . THR A 1 269 ? -21.993 -12.799 9.626 1.00 97.56 269 THR A O 1
ATOM 2077 N N . LEU A 1 270 ? -21.296 -11.591 11.395 1.00 94.94 270 LEU A N 1
ATOM 2078 C CA . LEU A 1 270 ? -19.951 -12.152 11.495 1.00 94.94 270 LEU A CA 1
ATOM 2079 C C . LEU A 1 270 ? -19.724 -12.590 12.943 1.00 94.94 270 LEU A C 1
ATOM 2081 O O . LEU A 1 270 ? -19.617 -11.754 13.838 1.00 94.94 270 LEU A O 1
ATOM 2085 N N . GLY A 1 271 ? -19.687 -13.904 13.173 1.00 92.62 271 GLY A N 1
ATOM 2086 C CA . GLY A 1 271 ? -19.671 -14.455 14.528 1.00 92.62 271 GLY A CA 1
ATOM 2087 C C . GLY A 1 271 ? -20.944 -14.086 15.291 1.00 92.62 271 GLY A C 1
ATOM 2088 O O . GLY A 1 271 ? -22.042 -14.450 14.875 1.00 92.62 271 GLY A O 1
ATOM 2089 N N . ASP A 1 272 ? -20.788 -13.362 16.396 1.00 94.50 272 ASP A N 1
ATOM 2090 C CA . ASP A 1 272 ? -21.872 -12.850 17.239 1.00 94.50 272 ASP A CA 1
ATOM 2091 C C . ASP A 1 272 ? -22.335 -11.430 16.859 1.00 94.50 272 ASP A C 1
ATOM 2093 O O . ASP A 1 272 ? -23.384 -10.982 17.318 1.00 94.50 272 ASP A O 1
ATOM 2097 N N . ALA A 1 273 ? -21.589 -10.723 16.006 1.00 97.38 273 ALA A N 1
ATOM 2098 C CA . ALA A 1 273 ? -21.857 -9.333 15.662 1.00 97.38 273 ALA A CA 1
ATOM 2099 C C . ALA A 1 273 ? -22.770 -9.208 14.436 1.00 97.38 273 ALA A C 1
ATOM 2101 O O . ALA A 1 273 ? -22.519 -9.806 13.385 1.00 97.38 273 ALA A O 1
ATOM 2102 N N . ARG A 1 274 ? -23.799 -8.359 14.536 1.00 98.31 274 ARG A N 1
ATOM 2103 C CA . ARG A 1 274 ? -24.591 -7.916 13.382 1.00 98.31 274 ARG A CA 1
ATOM 2104 C C . ARG A 1 274 ? -23.947 -6.663 12.799 1.00 98.31 274 ARG A C 1
ATOM 2106 O O . ARG A 1 274 ? -23.928 -5.627 13.452 1.00 98.31 274 ARG A O 1
ATOM 2113 N N . CYS A 1 275 ? -23.466 -6.738 11.567 1.00 98.69 275 CYS A N 1
ATOM 2114 C CA . CYS A 1 275 ? -22.639 -5.704 10.957 1.00 98.69 275 CYS A CA 1
ATOM 2115 C C . CYS A 1 275 ? -23.349 -4.964 9.821 1.00 98.69 275 CYS A C 1
ATOM 2117 O O . CYS A 1 275 ? -24.104 -5.557 9.047 1.00 98.69 275 CYS A O 1
ATOM 2119 N N . ASP A 1 276 ? -23.027 -3.680 9.682 1.00 98.81 276 ASP A N 1
ATOM 2120 C CA . ASP A 1 276 ? -23.116 -2.972 8.409 1.00 98.81 276 ASP A CA 1
ATOM 2121 C C . ASP A 1 276 ? -21.839 -3.264 7.602 1.00 98.81 276 ASP A C 1
ATOM 2123 O O . ASP A 1 276 ? -20.728 -3.154 8.132 1.00 98.81 276 ASP A O 1
ATOM 2127 N N . TYR A 1 277 ? -21.991 -3.620 6.325 1.00 98.75 277 TYR A N 1
ATOM 2128 C CA . TYR A 1 277 ? -20.874 -3.776 5.394 1.00 98.75 277 TYR A CA 1
ATOM 2129 C C . TYR A 1 277 ? -20.660 -2.479 4.631 1.00 98.75 277 TYR A C 1
ATOM 2131 O O . TYR A 1 277 ? -21.569 -1.989 3.957 1.00 98.75 277 TYR A O 1
ATOM 2139 N N . ILE A 1 278 ? -19.463 -1.917 4.762 1.00 98.69 278 ILE A N 1
ATOM 2140 C CA . ILE A 1 278 ? -19.087 -0.623 4.204 1.00 98.69 278 ILE A CA 1
ATOM 2141 C C . ILE A 1 278 ? -17.931 -0.825 3.232 1.00 98.69 278 ILE A C 1
ATOM 2143 O O . ILE A 1 278 ? -16.990 -1.550 3.537 1.00 98.69 278 ILE A O 1
ATOM 2147 N N . VAL A 1 279 ? -17.960 -0.156 2.085 1.00 98.62 279 VAL A N 1
ATOM 2148 C CA . VAL A 1 279 ? -16.755 0.073 1.283 1.00 98.62 279 VAL A CA 1
ATOM 2149 C C . VAL A 1 279 ? -16.345 1.530 1.435 1.00 98.62 279 VAL A C 1
ATOM 2151 O O . VAL A 1 279 ? -17.156 2.436 1.245 1.00 98.62 279 VAL A O 1
ATOM 2154 N N . THR A 1 280 ? -15.091 1.763 1.802 1.00 98.44 280 THR A N 1
ATOM 2155 C CA . THR A 1 280 ? -14.484 3.092 1.798 1.00 98.44 280 THR A CA 1
ATOM 2156 C C . THR A 1 280 ? -13.569 3.241 0.599 1.00 98.44 280 THR A C 1
ATOM 2158 O O . THR A 1 280 ? -12.883 2.283 0.240 1.00 98.44 280 THR A O 1
ATOM 2161 N N . TRP A 1 281 ? -13.507 4.440 0.031 1.00 98.06 281 TRP A N 1
ATOM 2162 C CA . TRP A 1 281 ? -12.527 4.800 -0.983 1.00 98.06 281 TRP A CA 1
ATOM 2163 C C . TRP A 1 281 ? -11.931 6.171 -0.689 1.00 98.06 281 TRP A C 1
ATOM 2165 O O . TRP A 1 281 ? -12.680 7.118 -0.480 1.00 98.06 281 TRP A O 1
ATOM 2175 N N . PHE A 1 282 ? -10.606 6.288 -0.667 1.00 96.50 282 PHE A N 1
ATOM 2176 C CA . PHE A 1 282 ? -9.914 7.579 -0.628 1.00 96.50 282 PHE A CA 1
ATOM 2177 C C . PHE A 1 282 ? -8.493 7.435 -1.170 1.00 96.50 282 PHE A C 1
ATOM 2179 O O . PHE A 1 282 ? -7.876 6.376 -1.023 1.00 96.50 282 PHE A O 1
ATOM 2186 N N . GLU A 1 283 ? -7.985 8.484 -1.823 1.00 92.31 283 GLU A N 1
ATOM 2187 C CA . GLU A 1 283 ? -6.634 8.511 -2.413 1.00 92.31 283 GLU A CA 1
ATOM 2188 C C . GLU A 1 283 ? -6.305 7.258 -3.261 1.00 92.31 283 GLU A C 1
ATOM 2190 O O . GLU A 1 283 ? -5.191 6.738 -3.226 1.00 92.31 283 GLU A O 1
ATOM 2195 N N . GLY A 1 284 ? -7.290 6.728 -4.001 1.00 90.44 284 GLY A N 1
ATOM 2196 C CA . GLY A 1 284 ? -7.101 5.550 -4.856 1.00 90.44 284 GLY A CA 1
ATOM 2197 C C . GLY A 1 284 ? -7.220 4.193 -4.160 1.00 90.44 284 GLY A C 1
ATOM 2198 O O . GLY A 1 284 ? -6.857 3.197 -4.775 1.00 90.44 284 GLY A O 1
ATOM 2199 N N . ASN A 1 285 ? -7.709 4.131 -2.915 1.00 94.00 285 ASN A N 1
ATOM 2200 C CA . ASN A 1 285 ? -7.665 2.915 -2.094 1.00 94.00 285 ASN A CA 1
ATOM 2201 C C . ASN A 1 285 ? -9.054 2.474 -1.662 1.00 94.00 285 ASN A C 1
ATOM 2203 O O . ASN A 1 285 ? -9.703 3.177 -0.891 1.00 94.00 285 ASN A O 1
ATOM 2207 N N . ALA A 1 286 ? -9.476 1.290 -2.102 1.00 97.06 286 ALA A N 1
ATOM 2208 C CA . ALA A 1 286 ? -10.715 0.666 -1.664 1.00 97.06 286 ALA A CA 1
ATOM 2209 C C . ALA A 1 286 ? -10.452 -0.254 -0.465 1.00 97.06 286 ALA A C 1
ATOM 2211 O O . ALA A 1 286 ? -9.520 -1.062 -0.468 1.00 97.06 286 ALA A O 1
ATOM 2212 N N . THR A 1 287 ? -11.289 -0.140 0.563 1.00 98.06 287 THR A N 1
ATOM 2213 C CA . THR A 1 287 ? -11.245 -1.000 1.752 1.00 98.06 287 THR A CA 1
ATOM 2214 C C . THR A 1 287 ? -12.657 -1.389 2.156 1.00 98.06 287 THR A C 1
ATOM 2216 O O . THR A 1 287 ? -13.541 -0.540 2.217 1.00 98.06 287 THR A O 1
ATOM 2219 N N . TYR A 1 288 ? -12.867 -2.665 2.446 1.00 98.31 288 TYR A N 1
ATOM 2220 C CA . TYR A 1 288 ? -14.134 -3.210 2.913 1.00 98.31 288 TYR A CA 1
ATOM 2221 C C . TYR A 1 288 ? -14.099 -3.330 4.432 1.00 98.31 288 TYR A C 1
ATOM 2223 O O . TYR A 1 288 ? -13.121 -3.819 4.987 1.00 98.31 288 TYR A O 1
ATOM 2231 N N . LEU A 1 289 ? -15.150 -2.885 5.106 1.00 98.75 289 LEU A N 1
ATOM 2232 C CA . LEU A 1 289 ? -15.268 -2.874 6.558 1.00 98.75 289 LEU A CA 1
ATOM 2233 C C . LEU A 1 289 ? -16.556 -3.582 6.962 1.00 98.75 289 LEU A C 1
ATOM 2235 O O . LEU A 1 289 ? -17.597 -3.397 6.332 1.00 98.75 289 LEU A O 1
ATOM 2239 N N . ALA A 1 290 ? -16.500 -4.328 8.058 1.00 98.75 290 ALA A N 1
ATOM 2240 C CA . ALA A 1 290 ? -17.683 -4.763 8.782 1.00 98.75 290 ALA A CA 1
ATOM 2241 C C . ALA A 1 290 ? -17.714 -4.049 10.133 1.00 98.75 290 ALA A C 1
ATOM 2243 O O . ALA A 1 290 ? -16.819 -4.240 10.959 1.00 98.75 290 ALA A O 1
ATOM 2244 N N . ILE A 1 291 ? -18.730 -3.215 10.343 1.00 98.81 291 ILE A N 1
ATOM 2245 C CA . ILE A 1 291 ? -18.891 -2.417 11.562 1.00 98.81 291 ILE A CA 1
ATOM 2246 C C . ILE A 1 291 ? -20.121 -2.919 12.304 1.00 98.81 291 ILE A C 1
ATOM 2248 O O . ILE A 1 291 ? -21.222 -2.911 11.753 1.00 98.81 291 ILE A O 1
ATOM 2252 N N . ASP A 1 292 ? -19.935 -3.333 13.553 1.00 98.69 292 ASP A N 1
ATOM 2253 C CA . ASP A 1 292 ? -21.012 -3.775 14.433 1.00 98.69 292 ASP A CA 1
ATOM 2254 C C . ASP A 1 292 ? -22.070 -2.669 14.590 1.00 98.69 292 ASP A C 1
ATOM 2256 O O . ASP A 1 292 ? -21.765 -1.517 14.914 1.00 98.69 292 ASP A O 1
ATOM 2260 N N . LYS A 1 293 ? -23.330 -3.014 14.330 1.00 98.38 293 LYS A N 1
ATOM 2261 C CA . LYS A 1 293 ? -24.465 -2.090 14.367 1.00 98.38 293 LYS A CA 1
ATOM 2262 C C . LYS A 1 293 ? -24.804 -1.639 15.777 1.00 98.38 293 LYS A C 1
ATOM 2264 O O . LYS A 1 293 ? -25.281 -0.517 15.928 1.00 98.38 293 LYS A O 1
ATOM 2269 N N . GLU A 1 294 ? -24.595 -2.499 16.767 1.00 97.81 294 GLU A N 1
ATOM 2270 C CA . GLU A 1 294 ? -24.946 -2.205 18.153 1.00 97.81 294 GLU A CA 1
ATOM 2271 C C . GLU A 1 294 ? -23.871 -1.342 18.806 1.00 97.81 294 GLU A C 1
ATOM 2273 O O . GLU A 1 294 ? -24.169 -0.300 19.387 1.00 97.81 294 GLU A O 1
ATOM 2278 N N . THR A 1 295 ? -22.609 -1.746 18.666 1.00 97.69 295 THR A N 1
ATOM 2279 C CA . THR A 1 295 ? -21.511 -1.109 19.401 1.00 97.69 295 THR A CA 1
ATOM 2280 C C . THR A 1 295 ? -20.733 -0.081 18.588 1.00 97.69 295 THR A C 1
ATOM 2282 O O . THR A 1 295 ? -20.124 0.806 19.177 1.00 97.69 295 THR A O 1
ATOM 2285 N N . GLY A 1 296 ? -20.714 -0.188 17.256 1.00 98.12 296 GLY A N 1
ATOM 2286 C CA . GLY A 1 296 ? -19.783 0.543 16.391 1.00 98.12 296 GLY A CA 1
ATOM 2287 C C . GLY A 1 296 ? -18.396 -0.106 16.278 1.00 98.12 296 GLY A C 1
ATOM 2288 O O . GLY A 1 296 ? -17.538 0.400 15.565 1.00 98.12 296 GLY A O 1
ATOM 2289 N N . ARG A 1 297 ? -18.134 -1.234 16.943 1.00 98.12 297 ARG A N 1
ATOM 2290 C CA . ARG A 1 297 ? -16.847 -1.941 16.854 1.00 98.12 297 ARG A CA 1
ATOM 2291 C C . ARG A 1 297 ? -16.516 -2.333 15.408 1.00 98.12 297 ARG A C 1
ATOM 2293 O O . ARG A 1 297 ? -17.345 -2.924 14.719 1.00 98.12 297 ARG A O 1
ATOM 2300 N N . LEU A 1 298 ? -15.282 -2.075 14.968 1.00 98.62 298 LEU A N 1
ATOM 2301 C CA . LEU A 1 298 ? -14.761 -2.616 13.706 1.00 98.62 298 LEU A CA 1
ATOM 2302 C C . LEU A 1 298 ? -14.481 -4.113 13.872 1.00 98.62 298 LEU A C 1
ATOM 2304 O O . LEU A 1 298 ? -13.556 -4.477 14.588 1.00 98.62 298 LEU A O 1
ATOM 2308 N N . VAL A 1 299 ? -15.254 -4.962 13.201 1.00 98.56 299 VAL A N 1
ATOM 2309 C CA . VAL A 1 299 ? -15.180 -6.427 13.327 1.00 98.56 299 VAL A CA 1
ATOM 2310 C C . VAL A 1 299 ? -14.222 -7.035 12.308 1.00 98.56 299 VAL A C 1
ATOM 2312 O O . VAL A 1 299 ? -13.438 -7.919 12.643 1.00 98.56 299 VAL A O 1
ATOM 2315 N N . GLN A 1 300 ? -14.269 -6.555 11.066 1.00 98.31 300 GLN A N 1
ATOM 2316 C CA . GLN A 1 300 ? -13.472 -7.093 9.966 1.00 98.31 300 GLN A CA 1
ATOM 2317 C C . GLN A 1 300 ? -13.041 -5.971 9.023 1.00 98.31 300 GLN A C 1
ATOM 2319 O O . GLN A 1 300 ? -13.789 -5.016 8.801 1.00 98.31 300 GLN A O 1
ATOM 2324 N N . ILE A 1 301 ? -11.853 -6.117 8.443 1.00 98.25 301 ILE A N 1
ATOM 2325 C CA . ILE A 1 301 ? -11.376 -5.334 7.301 1.00 98.25 301 ILE A CA 1
ATOM 2326 C C . ILE A 1 301 ? -11.023 -6.275 6.146 1.00 98.25 301 ILE A C 1
ATOM 2328 O O . ILE A 1 301 ? -10.537 -7.382 6.369 1.00 98.25 301 ILE A O 1
ATOM 2332 N N . GLY A 1 302 ? -11.250 -5.852 4.908 1.00 97.12 302 GLY A N 1
ATOM 2333 C CA . GLY A 1 302 ? -10.876 -6.608 3.722 1.00 97.12 302 GLY A CA 1
ATOM 2334 C C . GLY A 1 302 ? -10.384 -5.722 2.588 1.00 97.12 302 GLY A C 1
ATOM 2335 O O . GLY A 1 302 ? -10.800 -4.574 2.453 1.00 97.12 302 GLY A O 1
ATOM 2336 N N . HIS A 1 303 ? -9.474 -6.251 1.778 1.00 96.19 303 HIS A N 1
ATOM 2337 C CA . HIS A 1 303 ? -8.927 -5.592 0.590 1.00 96.19 303 HIS A CA 1
ATOM 2338 C C . HIS A 1 303 ? -8.119 -6.600 -0.249 1.00 96.19 303 HIS A C 1
ATOM 2340 O O . HIS A 1 303 ? -7.643 -7.604 0.290 1.00 96.19 303 HIS A O 1
ATOM 2346 N N . PRO A 1 304 ? -7.891 -6.356 -1.552 1.00 93.81 304 PRO A N 1
ATOM 2347 C CA . PRO A 1 304 ? -6.878 -7.103 -2.284 1.00 93.81 304 PRO A CA 1
ATOM 2348 C C . PRO A 1 304 ? -5.490 -6.783 -1.718 1.00 93.81 304 PRO A C 1
ATOM 2350 O O . PRO A 1 304 ? -5.177 -5.643 -1.362 1.00 93.81 304 PRO A O 1
ATOM 2353 N N . GLY A 1 305 ? -4.633 -7.785 -1.614 1.00 91.69 305 GLY A N 1
ATOM 2354 C CA . GLY A 1 305 ? -3.268 -7.608 -1.139 1.00 91.69 305 GLY A CA 1
ATOM 2355 C C . GLY A 1 305 ? -2.421 -8.820 -1.461 1.00 91.69 305 GLY A C 1
ATOM 2356 O O . GLY A 1 305 ? -2.940 -9.858 -1.869 1.00 91.69 305 GLY A O 1
ATOM 2357 N N . ARG A 1 306 ? -1.105 -8.692 -1.306 1.00 90.50 306 ARG A N 1
ATOM 2358 C CA . ARG A 1 306 ? -0.225 -9.845 -1.494 1.00 90.50 306 ARG A CA 1
ATOM 2359 C C . ARG A 1 306 ? 0.002 -10.600 -0.194 1.00 90.50 306 ARG A C 1
ATOM 2361 O O . ARG A 1 306 ? -0.105 -10.034 0.891 1.00 90.50 306 ARG A O 1
ATOM 2368 N N . VAL A 1 307 ? 0.333 -11.875 -0.347 1.00 87.69 307 VAL A N 1
ATOM 2369 C CA . VAL A 1 307 ? 0.638 -12.813 0.735 1.00 87.69 307 VAL A CA 1
ATOM 2370 C C . VAL A 1 307 ? 2.068 -13.343 0.611 1.00 87.69 307 VAL A C 1
ATOM 2372 O O . VAL A 1 307 ? 2.853 -12.862 -0.202 1.00 87.69 307 VAL A O 1
ATOM 2375 N N . ASP A 1 308 ? 2.408 -14.327 1.435 1.00 82.25 308 ASP A N 1
ATOM 2376 C CA . ASP A 1 308 ? 3.769 -14.791 1.721 1.00 82.25 308 ASP A CA 1
ATOM 2377 C C . ASP A 1 308 ? 4.579 -15.238 0.499 1.00 82.25 308 ASP A C 1
ATOM 2379 O O . ASP A 1 308 ? 5.795 -15.089 0.462 1.00 82.25 308 ASP A O 1
ATOM 2383 N N . ASP A 1 309 ? 3.918 -15.775 -0.523 1.00 84.12 309 ASP A N 1
ATOM 2384 C CA . ASP A 1 309 ? 4.548 -16.208 -1.776 1.00 84.12 309 ASP A CA 1
ATOM 2385 C C . ASP A 1 309 ? 4.565 -15.108 -2.859 1.00 84.12 309 ASP A C 1
ATOM 2387 O O . ASP A 1 309 ? 4.839 -15.381 -4.035 1.00 84.12 309 ASP A O 1
ATOM 2391 N N . ALA A 1 310 ? 4.266 -13.872 -2.449 1.00 89.12 310 ALA A N 1
ATOM 2392 C CA . ALA A 1 310 ? 4.037 -12.674 -3.247 1.00 89.12 310 ALA A CA 1
ATOM 2393 C C . ALA A 1 310 ? 2.806 -12.722 -4.167 1.00 89.12 310 ALA A C 1
ATOM 2395 O O . ALA A 1 310 ? 2.596 -11.778 -4.935 1.00 89.12 310 ALA A O 1
ATOM 2396 N N . SER A 1 311 ? 1.976 -13.768 -4.102 1.00 92.25 311 SER A N 1
ATOM 2397 C CA . SER A 1 311 ? 0.719 -13.799 -4.851 1.00 92.25 311 SER A CA 1
ATOM 2398 C C . SER A 1 311 ? -0.295 -12.806 -4.304 1.00 92.25 311 SER A C 1
ATOM 2400 O O . SER A 1 311 ? -0.281 -12.485 -3.120 1.00 92.25 311 SER A O 1
ATOM 2402 N N . VAL A 1 312 ? -1.165 -12.306 -5.174 1.00 93.38 312 VAL A N 1
ATOM 2403 C CA . VAL A 1 312 ? -2.275 -11.417 -4.846 1.00 93.38 312 VAL A CA 1
ATOM 2404 C C . VAL A 1 312 ? -3.493 -12.266 -4.504 1.00 93.38 312 VAL A C 1
ATOM 2406 O O . VAL A 1 312 ? -3.860 -13.176 -5.247 1.00 93.38 312 VAL A O 1
ATOM 2409 N N . ALA A 1 313 ? -4.130 -11.947 -3.386 1.00 94.44 313 ALA A N 1
ATOM 2410 C CA . ALA A 1 313 ? -5.350 -12.575 -2.912 1.00 94.44 313 ALA A CA 1
ATOM 2411 C C . ALA A 1 313 ? -6.323 -11.511 -2.394 1.00 94.44 313 ALA A C 1
ATOM 2413 O O . ALA A 1 313 ? -5.926 -10.396 -2.045 1.00 94.44 313 ALA A O 1
ATOM 2414 N N . SER A 1 314 ? -7.602 -11.869 -2.302 1.00 94.38 314 SER A N 1
ATOM 2415 C CA . SER A 1 314 ? -8.537 -11.105 -1.478 1.00 94.38 314 SER A CA 1
ATOM 2416 C C . SER A 1 314 ? -8.255 -11.427 -0.016 1.00 94.38 314 SER A C 1
ATOM 2418 O O . SER A 1 314 ? -8.363 -12.586 0.383 1.00 94.38 314 SER A O 1
ATOM 2420 N N . LEU A 1 315 ? -7.882 -10.426 0.773 1.00 95.50 315 LEU A N 1
ATOM 2421 C CA . LEU A 1 315 ? -7.600 -10.585 2.194 1.00 95.50 315 LEU A CA 1
ATOM 2422 C C . LEU A 1 315 ? -8.823 -10.176 2.999 1.00 95.50 315 LEU A C 1
ATOM 2424 O O . LEU A 1 315 ? -9.410 -9.127 2.738 1.00 95.50 315 LEU A O 1
ATOM 2428 N N . THR A 1 316 ? -9.164 -10.983 3.994 1.00 96.44 316 THR A N 1
ATOM 2429 C CA . THR A 1 316 ? -10.073 -10.607 5.079 1.00 96.44 316 THR A CA 1
ATOM 2430 C C . THR A 1 316 ? -9.328 -10.747 6.393 1.00 96.44 316 THR A C 1
ATOM 2432 O O . THR A 1 316 ? -8.569 -11.694 6.598 1.00 96.44 316 THR A O 1
ATOM 2435 N N . MET A 1 317 ? -9.498 -9.774 7.274 1.00 97.25 317 MET A N 1
ATOM 2436 C CA . MET A 1 317 ? -8.819 -9.706 8.555 1.00 97.25 317 MET A CA 1
ATOM 2437 C C . MET A 1 317 ? -9.869 -9.483 9.639 1.00 97.25 317 MET A C 1
ATOM 2439 O O . MET A 1 317 ? -10.456 -8.406 9.718 1.00 97.25 317 MET A O 1
ATOM 2443 N N . ASP A 1 318 ? -10.085 -10.495 10.472 1.00 97.50 318 ASP A N 1
ATOM 2444 C CA . ASP A 1 318 ? -11.021 -10.461 11.595 1.00 97.50 318 ASP A CA 1
ATOM 2445 C C . ASP A 1 318 ? -10.316 -9.953 12.847 1.00 97.50 318 ASP A C 1
ATOM 2447 O O . ASP A 1 318 ? -9.290 -10.502 13.261 1.00 97.50 318 ASP A O 1
ATOM 2451 N N . ALA A 1 319 ? -10.837 -8.886 13.446 1.00 97.69 319 ALA A N 1
ATOM 2452 C CA . ALA A 1 319 ? -10.261 -8.296 14.643 1.00 97.69 319 ALA A CA 1
ATOM 2453 C C . ALA A 1 319 ? -10.570 -9.174 15.864 1.00 97.69 319 ALA A C 1
ATOM 2455 O O . ALA A 1 319 ? -11.724 -9.336 16.261 1.00 97.69 319 ALA A O 1
ATOM 2456 N N . VAL A 1 320 ? -9.523 -9.717 16.489 1.00 97.12 320 VAL A N 1
ATOM 2457 C CA . VAL A 1 320 ? -9.640 -10.621 17.652 1.00 97.12 320 VAL A CA 1
ATOM 2458 C C . VAL A 1 320 ? -9.124 -10.014 18.955 1.00 97.12 320 VAL A C 1
ATOM 2460 O O . VAL A 1 320 ? -9.332 -10.585 20.023 1.00 97.12 320 VAL A O 1
ATOM 2463 N N . ALA A 1 321 ? -8.460 -8.862 18.883 1.00 97.31 321 ALA A N 1
ATOM 2464 C CA . ALA A 1 321 ? -8.068 -8.066 20.040 1.00 97.31 321 ALA A CA 1
ATOM 2465 C C . ALA A 1 321 ? -8.041 -6.581 19.669 1.00 97.31 321 ALA A C 1
ATOM 2467 O O . ALA A 1 321 ? -7.821 -6.235 18.507 1.00 97.31 321 ALA A O 1
ATOM 2468 N N . TYR A 1 322 ? -8.236 -5.721 20.667 1.00 97.88 322 TYR A N 1
ATOM 2469 C CA . TYR A 1 322 ? -8.305 -4.269 20.519 1.00 97.88 322 TYR A CA 1
ATOM 2470 C C . TYR A 1 322 ? -7.456 -3.598 21.595 1.00 97.88 322 TYR A C 1
ATOM 2472 O O . TYR A 1 322 ? -7.265 -4.150 22.680 1.00 97.88 322 TYR A O 1
ATOM 2480 N N . ALA A 1 323 ? -6.944 -2.410 21.293 1.00 95.56 323 ALA A N 1
ATOM 2481 C CA . ALA A 1 323 ? -6.288 -1.563 22.276 1.00 95.56 323 ALA A CA 1
ATOM 2482 C C . ALA A 1 323 ? -7.310 -0.938 23.250 1.00 95.56 323 ALA A C 1
ATOM 2484 O O . ALA A 1 323 ? -8.524 -1.052 23.059 1.00 95.56 323 ALA A O 1
ATOM 2485 N N . GLY A 1 324 ? -6.829 -0.258 24.292 1.00 92.12 324 GLY A N 1
ATOM 2486 C CA . GLY A 1 324 ? -7.679 0.547 25.165 1.00 92.12 324 GLY A CA 1
ATOM 2487 C C . GLY A 1 324 ? -8.137 1.864 24.512 1.00 92.12 324 GLY A C 1
ATOM 2488 O O . GLY A 1 324 ? -7.717 2.201 23.397 1.00 92.12 324 GLY A O 1
ATOM 2489 N N . PRO A 1 325 ? -9.027 2.628 25.176 1.00 88.00 325 PRO A N 1
ATOM 2490 C CA . PRO A 1 325 ? -9.505 3.926 24.684 1.00 88.00 325 PRO A CA 1
ATOM 2491 C C . PRO A 1 325 ? -8.389 4.956 24.454 1.00 88.00 325 PRO A C 1
ATOM 2493 O O . PRO A 1 325 ? -8.493 5.771 23.542 1.00 88.00 325 PRO A O 1
ATOM 2496 N N . GLU A 1 326 ? -7.298 4.896 25.218 1.00 87.62 326 GLU A N 1
ATOM 2497 C CA . GLU A 1 326 ? -6.102 5.732 25.045 1.00 87.62 326 GLU A CA 1
ATOM 2498 C C . GLU A 1 326 ? -5.401 5.522 23.693 1.00 87.62 326 GLU A C 1
ATOM 2500 O O . GLU A 1 326 ? -4.666 6.386 23.221 1.00 87.62 326 GLU A O 1
ATOM 2505 N N . ALA A 1 327 ? -5.663 4.382 23.054 1.00 91.56 327 ALA A N 1
ATOM 2506 C CA . ALA A 1 327 ? -5.135 3.979 21.758 1.00 91.56 327 ALA A CA 1
ATOM 2507 C C . ALA A 1 327 ? -6.261 3.791 20.722 1.00 91.56 327 ALA A C 1
ATOM 2509 O O . ALA A 1 327 ? -6.161 2.974 19.804 1.00 91.56 327 ALA A O 1
ATOM 2510 N N . LEU A 1 328 ? -7.343 4.564 20.872 1.00 94.69 328 LEU A N 1
ATOM 2511 C CA . LEU A 1 328 ? -8.483 4.621 19.953 1.00 94.69 328 LEU A CA 1
ATOM 2512 C C . LEU A 1 328 ? -9.210 3.276 19.759 1.00 94.69 328 LEU A C 1
ATOM 2514 O O . LEU A 1 328 ? -9.807 3.045 18.708 1.00 94.69 328 LEU A O 1
ATOM 2518 N N . ARG A 1 329 ? -9.124 2.361 20.738 1.00 97.00 329 ARG A N 1
ATOM 2519 C CA . ARG A 1 329 ? -9.669 0.991 20.667 1.00 97.00 329 ARG A CA 1
ATOM 2520 C C . ARG A 1 329 ? -9.398 0.287 19.333 1.00 97.00 329 ARG A C 1
ATOM 2522 O O . ARG A 1 329 ? -10.202 -0.511 18.857 1.00 97.00 329 ARG A O 1
ATOM 2529 N N . LEU A 1 330 ? -8.271 0.596 18.698 1.00 97.00 330 LEU A N 1
ATOM 2530 C CA . LEU A 1 330 ? -7.955 0.064 17.381 1.00 97.00 330 LEU A CA 1
ATOM 2531 C C . LEU A 1 330 ? -7.585 -1.421 17.475 1.00 97.00 330 LEU A C 1
ATOM 2533 O O . LEU A 1 330 ? -7.022 -1.837 18.492 1.00 97.00 330 LEU A O 1
ATOM 2537 N N . PRO A 1 331 ? -7.881 -2.235 16.445 1.00 97.75 331 PRO A N 1
ATOM 2538 C CA . PRO A 1 331 ? -7.528 -3.647 16.469 1.00 97.75 331 PRO A CA 1
ATOM 2539 C C . PRO A 1 331 ? -6.019 -3.859 16.624 1.00 97.75 331 PRO A C 1
ATOM 2541 O O . PRO A 1 331 ? -5.217 -3.339 15.849 1.00 97.75 331 PRO A O 1
ATOM 2544 N N . THR A 1 332 ? -5.632 -4.660 17.612 1.00 97.56 332 THR A N 1
ATOM 2545 C CA . THR A 1 332 ? -4.236 -5.017 17.899 1.00 97.56 332 THR A CA 1
ATOM 2546 C C . THR A 1 332 ? -3.882 -6.402 17.386 1.00 97.56 332 THR A C 1
ATOM 2548 O O . THR A 1 332 ? -2.708 -6.711 17.223 1.00 97.56 332 THR A O 1
ATOM 2551 N N . GLN A 1 333 ? -4.863 -7.255 17.100 1.00 97.88 333 GLN A N 1
ATOM 2552 C CA . GLN A 1 333 ? -4.610 -8.582 16.557 1.00 97.88 333 GLN A CA 1
ATOM 2553 C C . GLN A 1 333 ? -5.685 -8.975 15.554 1.00 97.88 333 GLN A C 1
ATOM 2555 O O . GLN A 1 333 ? -6.867 -8.695 15.741 1.00 97.88 333 GLN A O 1
ATOM 2560 N N . TRP A 1 334 ? -5.244 -9.677 14.513 1.00 97.12 334 TRP A N 1
ATOM 2561 C CA . TRP A 1 334 ? -6.070 -10.090 13.388 1.00 97.12 334 TRP A CA 1
ATOM 2562 C C . TRP A 1 334 ? -5.960 -11.593 13.155 1.00 97.12 334 TRP A C 1
ATOM 2564 O O . TRP A 1 334 ? -4.859 -12.141 13.257 1.00 97.12 334 TRP A O 1
ATOM 2574 N N . VAL A 1 335 ? -7.057 -12.236 12.774 1.00 96.25 335 VAL A N 1
ATOM 2575 C CA . VAL A 1 335 ? -7.047 -13.515 12.052 1.00 96.25 335 VAL A CA 1
ATOM 2576 C C . VAL A 1 335 ? -7.187 -13.202 10.571 1.00 96.25 335 VAL A C 1
ATOM 2578 O O . VAL A 1 335 ? -8.080 -12.459 10.189 1.00 96.25 335 VAL A O 1
ATOM 2581 N N . VAL A 1 336 ? -6.265 -13.693 9.747 1.00 95.00 336 VAL A N 1
ATOM 2582 C CA . VAL A 1 336 ? -6.170 -13.318 8.332 1.00 95.00 336 VAL A CA 1
ATOM 2583 C C . VAL A 1 336 ? -6.514 -14.508 7.452 1.00 95.00 336 VAL A C 1
ATOM 2585 O O . VAL A 1 336 ? -5.796 -15.507 7.487 1.00 95.00 336 VAL A O 1
ATOM 2588 N N . SER A 1 337 ? -7.539 -14.370 6.619 1.00 94.75 337 SER A N 1
ATOM 2589 C CA . SER A 1 337 ? -7.941 -15.372 5.629 1.00 94.75 337 SER A CA 1
ATOM 2590 C C . SER A 1 337 ? -7.714 -14.861 4.208 1.00 94.75 337 SER A C 1
ATOM 2592 O O . SER A 1 337 ? -7.705 -13.652 3.950 1.00 94.75 337 SER A O 1
ATOM 2594 N N . ARG A 1 338 ? -7.507 -15.790 3.270 1.00 93.69 338 ARG A N 1
ATOM 2595 C CA . ARG A 1 338 ? -7.250 -15.502 1.852 1.00 93.69 338 ARG A CA 1
ATOM 2596 C C . ARG A 1 338 ? -8.393 -16.061 1.021 1.00 93.69 338 ARG A C 1
ATOM 2598 O O . ARG A 1 338 ? -8.836 -17.167 1.277 1.00 93.69 338 ARG A O 1
ATOM 2605 N N . ASN A 1 339 ? -8.875 -15.326 0.022 1.00 89.94 339 ASN A N 1
ATOM 2606 C CA . ASN A 1 339 ? -9.878 -15.803 -0.943 1.00 89.94 339 ASN A CA 1
ATOM 2607 C C . ASN A 1 339 ? -11.104 -16.491 -0.295 1.00 89.94 339 ASN A C 1
ATOM 2609 O O . ASN A 1 339 ? -11.599 -17.487 -0.816 1.00 89.94 339 ASN A O 1
ATOM 2613 N N . ALA A 1 340 ? -11.578 -15.957 0.839 1.00 83.38 340 ALA A N 1
ATOM 2614 C CA . ALA A 1 340 ? -12.676 -16.512 1.642 1.00 83.38 340 ALA A CA 1
ATOM 2615 C C . ALA A 1 340 ? -12.429 -17.927 2.220 1.00 83.38 340 ALA A C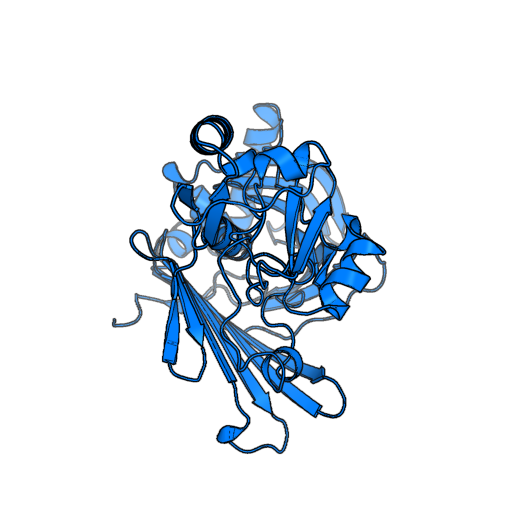 1
ATOM 2617 O O . ALA A 1 340 ? -13.375 -18.665 2.498 1.00 83.38 340 ALA A O 1
ATOM 2618 N N . GLU A 1 341 ? -11.166 -18.308 2.429 1.00 88.38 341 GLU A N 1
ATOM 2619 C CA . GLU A 1 341 ? -10.787 -19.478 3.226 1.00 88.38 341 GLU A CA 1
ATOM 2620 C C . GLU A 1 341 ? -11.423 -19.425 4.624 1.00 88.38 341 GLU A C 1
ATOM 2622 O O . GLU A 1 341 ? -11.486 -18.370 5.261 1.00 88.38 341 GLU A O 1
ATOM 2627 N N . LYS A 1 342 ? -11.888 -20.585 5.106 1.00 77.44 342 LYS A N 1
ATOM 2628 C CA . LYS A 1 342 ? -12.542 -20.706 6.418 1.00 77.44 342 LYS A CA 1
ATOM 2629 C C . LYS A 1 342 ? -11.561 -20.546 7.576 1.00 77.44 342 LYS A C 1
ATOM 2631 O O . LYS A 1 342 ? -11.910 -19.939 8.584 1.00 77.44 342 LYS A O 1
ATOM 2636 N N . ASP A 1 343 ? -10.352 -21.075 7.412 1.00 85.12 343 ASP A N 1
ATOM 2637 C CA . ASP A 1 343 ? -9.333 -21.087 8.453 1.00 85.12 343 ASP A CA 1
ATOM 2638 C C . ASP A 1 343 ? -8.318 -19.976 8.186 1.00 85.12 343 ASP A C 1
ATOM 2640 O O . ASP A 1 343 ? -7.509 -20.053 7.261 1.00 85.12 343 ASP A O 1
ATOM 2644 N N . GLY A 1 344 ? -8.380 -18.921 8.995 1.00 88.94 344 GLY A N 1
ATOM 2645 C CA . GLY A 1 344 ? -7.423 -17.825 8.934 1.00 88.94 344 GLY A CA 1
ATOM 2646 C C . GLY A 1 344 ? -6.197 -18.058 9.817 1.00 88.94 344 GLY A C 1
ATOM 2647 O O . GLY A 1 344 ? -6.214 -18.812 10.791 1.00 88.94 344 GLY A O 1
ATOM 2648 N N . ILE A 1 345 ? -5.117 -17.343 9.516 1.00 92.69 345 ILE A N 1
ATOM 2649 C CA . ILE A 1 345 ? -3.888 -17.363 10.308 1.00 92.69 345 ILE A CA 1
ATOM 2650 C C . ILE A 1 345 ? -3.943 -16.229 11.329 1.00 92.69 345 ILE A C 1
ATOM 2652 O O . ILE A 1 345 ? -4.017 -15.049 10.973 1.00 92.69 345 ILE A O 1
ATOM 2656 N N . LYS A 1 346 ? -3.871 -16.576 12.617 1.00 94.94 346 LYS A N 1
ATOM 2657 C CA . LYS A 1 346 ? -3.784 -15.591 13.698 1.00 94.94 346 LYS A CA 1
ATOM 2658 C C . LYS A 1 346 ? -2.431 -14.875 13.647 1.00 94.94 346 LYS A C 1
ATOM 2660 O O . LYS A 1 346 ? -1.380 -15.488 13.805 1.00 94.94 346 LYS A O 1
ATOM 2665 N N . GLY A 1 347 ? -2.463 -13.569 13.409 1.00 93.44 347 GLY A N 1
ATOM 2666 C CA . GLY A 1 347 ? -1.280 -12.716 13.349 1.00 93.44 347 GLY A CA 1
ATOM 2667 C C . GLY A 1 347 ? -0.710 -12.361 14.729 1.00 93.44 347 GLY A C 1
ATOM 2668 O O . GLY A 1 347 ? -1.314 -12.677 15.758 1.00 93.44 347 GLY A O 1
ATOM 2669 N N . PRO A 1 348 ? 0.438 -11.660 14.769 1.00 94.88 348 PRO A N 1
ATOM 2670 C CA . PRO A 1 348 ? 1.003 -11.158 16.017 1.00 94.88 348 PRO A CA 1
ATOM 2671 C C . PRO A 1 348 ? 0.083 -10.124 16.671 1.00 94.88 348 PRO A C 1
ATOM 2673 O O . PRO A 1 348 ? -0.695 -9.453 15.987 1.00 94.88 348 PRO A O 1
ATOM 2676 N N . VAL A 1 349 ? 0.209 -9.987 17.990 1.00 96.69 349 VAL A N 1
ATOM 2677 C CA . VAL A 1 349 ? -0.367 -8.860 18.726 1.00 96.69 349 VAL A CA 1
ATOM 2678 C C . VAL A 1 349 ? 0.497 -7.629 18.464 1.00 96.69 349 VAL A C 1
ATOM 2680 O O . VAL A 1 349 ? 1.724 -7.691 18.549 1.00 96.69 349 VAL A O 1
ATOM 2683 N N . ALA A 1 350 ? -0.147 -6.519 18.139 1.00 97.06 350 ALA A N 1
ATOM 2684 C CA . ALA A 1 350 ? 0.470 -5.222 17.974 1.00 97.06 350 ALA A CA 1
ATOM 2685 C C . ALA A 1 350 ? 0.281 -4.371 19.234 1.00 97.06 350 ALA A C 1
ATOM 2687 O O . ALA A 1 350 ? -0.773 -4.399 19.866 1.00 97.06 350 ALA A O 1
ATOM 2688 N N . SER A 1 351 ? 1.285 -3.569 19.570 1.00 97.12 351 SER A N 1
ATOM 2689 C CA . SER A 1 351 ? 1.111 -2.439 20.479 1.00 97.12 351 SER A CA 1
ATOM 2690 C C . SER A 1 351 ? 0.777 -1.192 19.667 1.00 97.12 351 SER A C 1
ATOM 2692 O O . SER A 1 351 ? 1.316 -0.997 18.577 1.00 97.12 351 SER A O 1
ATOM 2694 N N . ILE A 1 352 ? -0.123 -0.363 20.192 1.00 96.88 352 ILE A N 1
ATOM 2695 C CA . ILE A 1 352 ? -0.543 0.889 19.564 1.00 96.88 352 ILE A CA 1
ATOM 2696 C C . ILE A 1 352 ? -0.243 2.029 20.525 1.00 96.88 352 ILE A C 1
ATOM 2698 O O . ILE A 1 352 ? -0.526 1.938 21.719 1.00 96.88 352 ILE A O 1
ATOM 2702 N N . LYS A 1 353 ? 0.328 3.107 19.993 1.00 94.94 353 LYS A N 1
ATOM 2703 C CA . LYS A 1 353 ? 0.537 4.362 20.707 1.00 94.94 353 LYS A CA 1
ATOM 2704 C C . LYS A 1 353 ? -0.039 5.504 19.890 1.00 94.94 353 LYS A C 1
ATOM 2706 O O . LYS A 1 353 ? 0.178 5.589 18.683 1.00 94.94 353 LYS A O 1
ATOM 2711 N N . VAL A 1 354 ? -0.737 6.394 20.578 1.00 91.44 354 VAL A N 1
ATOM 2712 C CA . VAL A 1 354 ? -1.207 7.664 20.036 1.00 91.44 354 VAL A CA 1
ATOM 2713 C C . VAL A 1 354 ? -0.575 8.756 20.880 1.00 91.44 354 VAL A C 1
ATOM 2715 O O . VAL A 1 354 ? -0.656 8.711 22.106 1.00 91.44 354 VAL A O 1
ATOM 2718 N N . GLY A 1 355 ? 0.118 9.695 20.245 1.00 82.31 355 GLY A N 1
ATOM 2719 C CA . GLY A 1 355 ? 0.935 10.658 20.970 1.00 82.31 355 GLY A CA 1
ATOM 2720 C C . GLY A 1 355 ? 1.034 12.032 20.314 1.00 82.31 355 GLY A C 1
ATOM 2721 O O . GLY A 1 355 ? 0.627 12.217 19.156 1.00 82.31 355 GLY A O 1
ATOM 2722 N N . PRO A 1 356 ? 1.588 13.011 21.058 1.00 63.28 356 PRO A N 1
ATOM 2723 C CA . PRO A 1 356 ? 2.112 14.235 20.464 1.00 63.28 356 PRO A CA 1
ATOM 2724 C C . PRO A 1 356 ? 3.227 13.889 19.454 1.00 63.28 356 PRO A C 1
ATOM 2726 O O . PRO A 1 356 ? 3.723 12.760 19.467 1.00 63.28 356 PRO A O 1
ATOM 2729 N N . PRO A 1 357 ? 3.606 14.814 18.552 1.00 46.47 357 PRO A N 1
ATOM 2730 C CA . PRO A 1 357 ? 4.685 14.580 17.592 1.00 46.47 357 PRO A CA 1
ATOM 2731 C C . PRO A 1 357 ? 5.929 13.972 18.249 1.00 46.47 357 PRO A C 1
ATOM 2733 O O . PRO A 1 357 ? 6.344 14.419 19.319 1.00 46.47 357 PRO A O 1
ATOM 2736 N N . ALA A 1 358 ? 6.526 12.971 17.596 1.00 49.53 358 ALA A N 1
ATOM 2737 C CA . ALA A 1 358 ? 7.904 12.602 17.880 1.00 49.53 358 ALA A CA 1
ATOM 2738 C C . ALA A 1 358 ? 8.779 13.833 17.599 1.00 49.53 358 ALA A C 1
ATOM 2740 O O . ALA A 1 358 ? 8.535 14.553 16.626 1.00 49.53 358 ALA A O 1
ATOM 2741 N N . ALA A 1 359 ? 9.746 14.112 18.476 1.00 37.38 359 ALA A N 1
ATO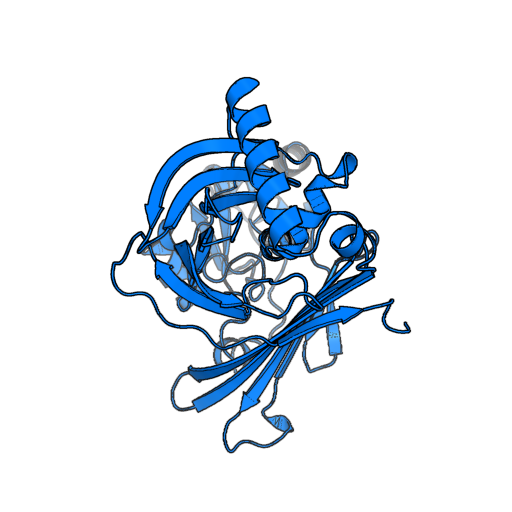M 2742 C CA . ALA A 1 359 ? 10.749 15.126 18.178 1.00 37.38 359 ALA A CA 1
ATOM 2743 C C . ALA A 1 359 ? 11.491 14.716 16.886 1.00 37.38 359 ALA A C 1
ATOM 2745 O O . ALA A 1 359 ? 11.737 13.517 16.722 1.00 37.38 359 ALA A O 1
ATOM 2746 N N . PRO A 1 360 ? 11.754 15.670 15.973 1.00 43.16 360 PRO A N 1
ATOM 2747 C CA . PRO A 1 360 ? 12.336 15.401 14.659 1.00 43.16 360 PRO A CA 1
ATOM 2748 C C . PRO A 1 360 ? 13.698 14.706 14.719 1.00 43.16 360 PRO A C 1
ATOM 2750 O O . PRO A 1 360 ? 14.438 14.924 15.708 1.00 43.16 360 PRO A O 1
#

Solvent-accessible surface area (backbone atoms only — not comparable to full-atom values): 18656 Å² total; per-residue (Å²): 88,70,48,76,42,41,71,70,50,71,69,66,52,66,74,72,51,81,56,83,60,50,45,53,28,64,37,14,47,59,46,39,72,74,74,35,90,40,64,30,38,89,91,41,65,49,78,55,51,89,29,36,42,20,17,69,47,69,69,51,45,54,52,35,72,76,43,43,84,60,47,40,45,45,40,44,28,11,8,41,37,44,29,44,64,22,62,60,15,19,35,84,40,65,49,76,54,98,73,38,30,29,14,16,67,42,71,65,43,43,52,56,28,73,75,46,47,76,43,28,55,74,79,80,56,64,84,81,86,79,52,74,67,28,32,54,51,15,45,54,50,49,51,38,25,38,50,54,22,52,25,69,66,54,60,69,64,46,33,19,40,39,39,38,32,54,42,78,47,78,55,90,95,45,45,32,41,36,37,41,36,42,36,35,52,54,97,57,28,40,38,37,37,42,40,38,38,41,66,94,56,54,83,87,64,39,45,37,39,35,39,42,36,42,90,90,47,36,34,37,32,40,68,87,68,54,70,43,77,40,36,65,60,22,38,52,50,50,52,42,63,54,50,66,35,71,70,42,49,63,47,32,76,78,31,79,90,42,56,61,43,32,30,40,77,50,70,52,72,60,92,94,40,50,22,40,30,29,41,34,32,38,85,70,35,48,36,37,37,30,30,25,67,86,65,12,48,73,45,32,42,31,37,78,44,43,32,90,85,25,36,47,38,44,36,38,33,38,48,78,39,58,44,55,64,81,37,40,38,39,71,26,21,29,32,34,22,52,72,82,45,89,78,47,51,73,36,42,64,36,52,65,46,53,37,71,69,75,82,130